Protein AF-A0A1Y1Q2B5-F1 (afdb_monomer_lite)

pLDDT: mean 82.17, std 14.42, range [26.39, 96.06]

Secondary structure (DSSP, 8-state):
-------HHHHHHTTS--SS--PPP--HHHHHHHHHHHHH--HHHHHHHHHHHHHHH-TTHHHHHHHHH---HHHHHHHHHHHHHS------GGGSSPPPHHHH-HHHHHHHHHHHHHTEEE-TTSSS-PEEESS-HHHHHHHHHHHH---GGGSPPHHHHHHHHHHTTEEEPPPP--------TTHHHHHHHHHHHHHHHHH-TT----EEEE---EE-SS---S---SS-----SS---S-EE--EEEEETTTTEEEE-

Radius of gyration: 36.95 Å; chains: 1; bounding box: 61×64×105 Å

Structure (mmCIF, N/CA/C/O backbone):
data_AF-A0A1Y1Q2B5-F1
#
_entry.id   AF-A0A1Y1Q2B5-F1
#
loop_
_atom_site.group_PDB
_atom_site.id
_atom_site.type_symbol
_atom_site.label_atom_id
_atom_site.label_alt_id
_atom_site.label_comp_id
_atom_site.label_asym_id
_atom_site.label_entity_id
_atom_site.label_seq_id
_atom_site.pdbx_PDB_ins_code
_atom_site.Cartn_x
_atom_site.Cartn_y
_atom_site.Cartn_z
_atom_site.occupancy
_atom_site.B_iso_or_equiv
_atom_site.auth_seq_id
_atom_site.auth_comp_id
_atom_site.auth_asym_id
_atom_site.auth_atom_id
_atom_site.pdbx_PDB_model_num
ATOM 1 N N . MET A 1 1 ? -8.053 27.542 -23.979 1.00 34.56 1 MET A N 1
ATOM 2 C CA . MET A 1 1 ? -7.816 27.046 -25.350 1.00 34.56 1 MET A CA 1
ATOM 3 C C . MET A 1 1 ? -6.875 28.035 -26.022 1.00 34.56 1 MET A C 1
ATOM 5 O O . MET A 1 1 ? -7.320 29.081 -26.464 1.00 34.56 1 MET A O 1
ATOM 9 N N . VAL A 1 2 ? -5.568 27.773 -25.964 1.00 26.39 2 VAL A N 1
ATOM 10 C CA . VAL A 1 2 ? -4.528 28.578 -26.624 1.00 26.39 2 VAL A CA 1
ATOM 11 C C . VAL A 1 2 ? -3.718 27.584 -27.443 1.00 26.39 2 VAL A C 1
ATOM 13 O O . VAL A 1 2 ? -3.003 26.756 -26.886 1.00 26.39 2 VAL A O 1
ATOM 16 N N . TYR A 1 3 ? -3.938 27.592 -28.755 1.00 27.50 3 TYR A N 1
ATOM 17 C CA . TYR A 1 3 ? -3.168 26.799 -29.704 1.00 27.50 3 TYR A CA 1
ATOM 18 C C . TYR A 1 3 ? -1.809 27.475 -29.881 1.00 27.50 3 TYR A C 1
ATOM 20 O O . TYR A 1 3 ? -1.720 28.542 -30.481 1.00 27.50 3 TYR A O 1
ATOM 28 N N . ILE A 1 4 ? -0.753 26.868 -29.342 1.00 32.62 4 ILE A N 1
ATOM 29 C CA . ILE A 1 4 ? 0.617 27.218 -29.714 1.00 32.62 4 ILE A CA 1
ATOM 30 C C . ILE A 1 4 ? 0.952 26.347 -30.926 1.00 32.62 4 ILE A C 1
ATOM 32 O O . ILE A 1 4 ? 1.365 25.197 -30.791 1.00 32.62 4 ILE A O 1
ATOM 36 N N . GLU A 1 5 ? 0.708 26.881 -32.123 1.00 36.34 5 GLU A N 1
ATOM 37 C CA . GLU A 1 5 ? 1.241 26.337 -33.373 1.00 36.34 5 GLU A CA 1
ATOM 38 C C . GLU A 1 5 ? 2.768 26.462 -33.351 1.00 36.34 5 GLU A C 1
ATOM 40 O O . GLU A 1 5 ? 3.362 27.448 -33.795 1.00 36.34 5 GLU A O 1
ATOM 45 N N . ILE A 1 6 ? 3.436 25.442 -32.811 1.00 41.25 6 ILE A N 1
ATOM 46 C CA . ILE A 1 6 ? 4.871 25.272 -33.004 1.00 41.25 6 ILE A CA 1
ATOM 47 C C . ILE A 1 6 ? 5.056 24.865 -34.464 1.00 41.25 6 ILE A C 1
ATOM 49 O O . ILE A 1 6 ? 4.799 23.728 -34.864 1.00 41.25 6 ILE A O 1
ATOM 53 N N . ASN A 1 7 ? 5.455 25.858 -35.255 1.00 41.25 7 ASN A N 1
ATOM 54 C CA . ASN A 1 7 ? 5.758 25.828 -36.681 1.00 41.25 7 ASN A CA 1
ATOM 55 C C . ASN A 1 7 ? 6.743 24.693 -37.044 1.00 41.25 7 ASN A C 1
ATOM 57 O O . ASN A 1 7 ? 7.937 24.902 -37.263 1.00 41.25 7 ASN A O 1
ATOM 61 N N . SER A 1 8 ? 6.224 23.470 -37.142 1.00 43.19 8 SER A N 1
ATOM 62 C CA . SER A 1 8 ? 6.979 22.258 -37.487 1.00 43.19 8 SER A CA 1
ATOM 63 C C . SER A 1 8 ? 7.563 22.334 -38.903 1.00 43.19 8 SER A C 1
ATOM 65 O O . SER A 1 8 ? 8.551 21.678 -39.216 1.00 43.19 8 SER A O 1
ATOM 67 N N . VAL A 1 9 ? 7.012 23.206 -39.751 1.00 42.56 9 VAL A N 1
ATOM 68 C CA . VAL A 1 9 ? 7.437 23.385 -41.144 1.00 42.56 9 VAL A CA 1
ATOM 69 C C . VAL A 1 9 ? 8.740 24.191 -41.257 1.00 42.56 9 VAL A C 1
ATOM 71 O O . VAL A 1 9 ? 9.554 23.889 -42.131 1.00 42.56 9 VAL A O 1
ATOM 74 N N . LYS A 1 10 ? 9.012 25.146 -40.350 1.00 40.81 10 LYS A N 1
ATOM 75 C CA . LYS A 1 10 ? 10.245 25.967 -40.385 1.00 40.81 10 LYS A CA 1
ATOM 76 C C . LYS A 1 10 ? 11.499 25.200 -39.955 1.00 40.81 10 LYS A C 1
ATOM 78 O O . LYS A 1 10 ? 12.576 25.470 -40.477 1.00 40.81 10 LYS A O 1
ATOM 83 N N . LEU A 1 11 ? 11.373 24.214 -39.062 1.00 41.62 11 LEU A N 1
ATOM 84 C CA . LEU A 1 11 ? 12.510 23.371 -38.671 1.00 41.62 11 LEU A CA 1
ATOM 85 C C . LEU A 1 11 ? 12.831 22.312 -39.743 1.00 41.62 11 LEU A C 1
ATOM 87 O O . LEU A 1 11 ? 13.991 21.970 -39.945 1.00 41.62 11 LEU A O 1
ATOM 91 N N . ILE A 1 12 ? 11.813 21.821 -40.461 1.00 44.59 12 ILE A N 1
ATOM 92 C CA . ILE A 1 12 ? 11.966 20.796 -41.507 1.00 44.59 12 ILE A CA 1
ATOM 93 C C . ILE A 1 12 ? 12.521 21.394 -42.814 1.00 44.59 12 ILE A C 1
ATOM 95 O O . ILE A 1 12 ? 13.345 20.761 -43.472 1.00 44.59 12 ILE A O 1
ATOM 99 N N . THR A 1 13 ? 12.140 22.623 -43.181 1.00 40.28 13 THR A N 1
ATOM 100 C CA . THR A 1 13 ? 12.641 23.274 -44.413 1.00 40.28 13 THR A CA 1
ATOM 101 C C . THR A 1 13 ? 14.104 23.711 -44.324 1.00 40.28 13 THR A C 1
ATOM 103 O O . THR A 1 13 ? 14.801 23.668 -45.335 1.00 40.28 13 THR A O 1
ATOM 106 N N . LEU A 1 14 ? 14.618 24.025 -43.129 1.00 41.56 14 LEU A N 1
ATOM 107 C CA . LEU A 1 14 ? 16.049 24.299 -42.922 1.00 41.56 14 LEU A CA 1
ATOM 108 C C . LEU A 1 14 ? 16.938 23.041 -42.971 1.00 41.56 14 LEU A C 1
ATOM 110 O O . LEU A 1 14 ? 18.156 23.166 -43.045 1.00 41.56 14 LEU A O 1
ATOM 114 N N . LEU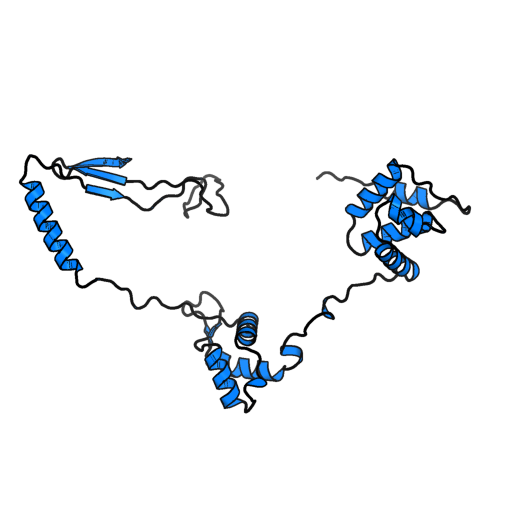 A 1 15 ? 16.356 21.836 -42.953 1.00 46.09 15 LEU A N 1
ATOM 115 C CA . LEU A 1 15 ? 17.095 20.566 -42.928 1.00 46.09 15 LEU A CA 1
ATOM 116 C C . LEU A 1 15 ? 17.185 19.854 -44.290 1.00 46.09 15 LEU A C 1
ATOM 118 O O . LEU A 1 15 ? 17.904 18.862 -44.388 1.00 46.09 15 LEU A O 1
ATOM 122 N N . ASN A 1 16 ? 16.498 20.342 -45.332 1.00 38.75 16 ASN A N 1
ATOM 123 C CA . ASN A 1 16 ? 16.318 19.595 -46.587 1.00 38.75 16 ASN A CA 1
ATOM 124 C C . ASN A 1 16 ? 17.031 20.155 -47.830 1.00 38.75 16 ASN A C 1
ATOM 126 O O . ASN A 1 16 ? 16.883 19.576 -48.899 1.00 38.75 16 ASN A O 1
ATOM 130 N N . ASN A 1 17 ? 17.851 21.203 -47.721 1.00 40.38 17 ASN A N 1
ATOM 131 C CA . ASN A 1 17 ? 18.610 21.726 -48.862 1.00 40.38 17 ASN A CA 1
ATOM 132 C C . ASN A 1 17 ? 20.098 21.874 -48.525 1.00 40.38 17 ASN A C 1
ATOM 134 O O . ASN A 1 17 ? 20.510 22.915 -48.030 1.00 40.38 17 ASN A O 1
ATOM 138 N N . HIS A 1 18 ? 20.895 20.837 -48.807 1.00 41.84 18 HIS A N 1
ATOM 139 C CA . HIS A 1 18 ? 22.177 20.969 -49.515 1.00 41.84 18 HIS A CA 1
ATOM 140 C C . HIS A 1 18 ? 22.886 19.619 -49.695 1.00 41.84 18 HIS A C 1
ATOM 142 O O . HIS A 1 18 ? 23.409 19.010 -48.764 1.00 41.84 18 HIS A O 1
ATOM 148 N N . SER A 1 19 ? 22.990 19.203 -50.957 1.00 40.66 19 SER A N 1
ATOM 149 C CA . SER A 1 19 ? 24.060 18.354 -51.472 1.00 40.66 19 SER A CA 1
ATOM 150 C C . SER A 1 19 ? 25.376 19.142 -51.434 1.00 40.66 19 SER A C 1
ATOM 152 O O . SER A 1 19 ? 25.788 19.761 -52.411 1.00 40.66 19 SER A O 1
ATOM 154 N N . GLY A 1 20 ? 25.995 19.182 -50.260 1.00 40.25 20 GLY A N 1
ATOM 155 C CA . GLY A 1 20 ? 27.248 19.878 -49.992 1.00 40.25 20 GLY A CA 1
ATOM 156 C C . GLY A 1 20 ? 27.489 19.830 -48.492 1.00 40.25 20 GLY A C 1
ATOM 157 O O . GLY A 1 20 ? 26.645 20.265 -47.723 1.00 40.25 20 GLY A O 1
ATOM 158 N N . ARG A 1 21 ? 28.595 19.219 -48.066 1.00 46.00 21 ARG A N 1
ATOM 159 C CA . ARG A 1 21 ? 28.914 18.865 -46.674 1.00 46.00 21 ARG A CA 1
ATOM 160 C C . ARG A 1 21 ? 29.153 20.122 -45.813 1.00 46.00 21 ARG A C 1
ATOM 162 O O . ARG A 1 21 ? 30.288 20.382 -45.425 1.00 46.00 21 ARG A O 1
ATOM 169 N N . SER A 1 22 ? 28.117 20.915 -45.529 1.00 47.84 22 SER A N 1
ATOM 170 C CA . SER A 1 22 ? 28.182 22.015 -44.567 1.00 47.84 22 SER A CA 1
ATOM 171 C C . SER A 1 2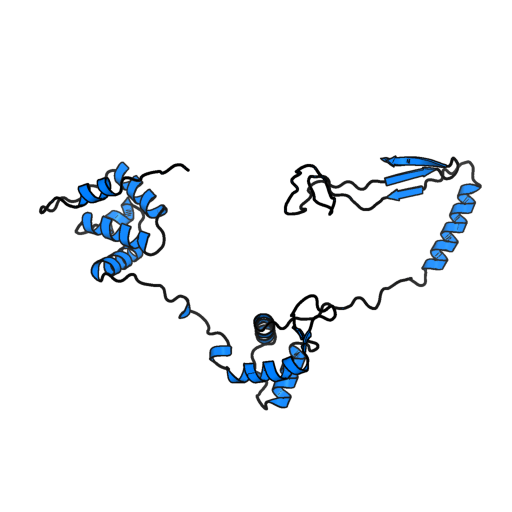2 ? 28.083 21.428 -43.160 1.00 47.84 22 SER A C 1
ATOM 173 O O . SER A 1 22 ? 27.079 20.854 -42.747 1.00 47.84 22 SER A O 1
ATOM 175 N N . LYS A 1 23 ? 29.190 21.488 -42.422 1.00 59.47 23 LYS A N 1
ATOM 176 C CA . LYS A 1 23 ? 29.210 21.083 -41.016 1.00 59.47 23 LYS A CA 1
ATOM 177 C C . LYS A 1 23 ? 28.442 22.141 -40.226 1.00 59.47 23 LYS A C 1
ATOM 179 O O . LYS A 1 23 ? 28.790 23.318 -40.302 1.00 59.47 23 LYS A O 1
ATOM 184 N N . ILE A 1 24 ? 27.406 21.740 -39.489 1.00 69.75 24 ILE A N 1
ATOM 185 C CA . ILE A 1 24 ? 26.729 22.644 -38.552 1.00 69.75 24 ILE A CA 1
ATOM 186 C C . ILE A 1 24 ? 27.761 23.105 -37.516 1.00 69.75 24 ILE A C 1
ATOM 188 O O . ILE A 1 24 ? 28.354 22.282 -36.820 1.00 69.75 24 ILE A O 1
ATOM 192 N N . ASN A 1 25 ? 27.969 24.416 -37.407 1.00 76.44 25 ASN A N 1
ATOM 193 C CA . ASN A 1 25 ? 28.786 24.999 -36.346 1.00 76.44 25 ASN A CA 1
ATOM 194 C C . ASN A 1 25 ? 27.918 25.218 -35.099 1.00 76.44 25 ASN A C 1
ATOM 196 O O . ASN A 1 25 ? 26.865 25.852 -35.169 1.00 76.44 25 ASN A O 1
ATOM 200 N N . LEU A 1 26 ? 28.357 24.693 -33.955 1.00 80.25 26 LEU A N 1
ATOM 201 C CA . LEU A 1 26 ? 27.666 24.823 -32.670 1.00 80.25 26 LEU A CA 1
ATOM 202 C C . LEU A 1 26 ? 27.898 26.222 -32.078 1.00 80.25 26 LEU A C 1
ATOM 204 O O . LEU A 1 26 ? 28.844 26.429 -31.322 1.00 80.25 26 LEU A O 1
ATOM 208 N N . THR A 1 27 ? 27.033 27.179 -32.412 1.00 88.88 27 THR A N 1
ATOM 209 C CA . THR A 1 27 ? 26.941 28.459 -31.689 1.00 88.88 27 THR A CA 1
ATOM 210 C C . THR A 1 27 ? 26.270 28.255 -30.329 1.00 88.88 27 THR A C 1
ATOM 212 O O . THR A 1 27 ? 25.502 27.308 -30.150 1.00 88.88 27 THR A O 1
ATOM 215 N N . ASP A 1 28 ? 26.514 29.139 -29.360 1.00 88.06 28 ASP A N 1
ATOM 216 C CA . ASP A 1 28 ? 25.977 28.960 -28.001 1.00 88.06 28 ASP A CA 1
ATOM 217 C C . ASP A 1 28 ? 24.440 28.969 -27.955 1.00 88.06 28 ASP A C 1
ATOM 219 O O . ASP A 1 28 ? 23.837 28.192 -27.216 1.00 88.06 28 ASP A O 1
ATOM 223 N N . SER A 1 29 ? 23.795 29.749 -28.829 1.00 89.06 29 SER A N 1
ATOM 224 C CA . SER A 1 29 ? 22.335 29.735 -28.997 1.00 89.06 29 SER A CA 1
ATOM 225 C C . SER A 1 29 ? 21.814 28.375 -29.487 1.00 89.06 29 SER A C 1
ATOM 227 O O . SER A 1 29 ? 20.829 27.864 -28.954 1.00 89.06 29 SER A O 1
ATOM 229 N N . LEU A 1 30 ? 22.502 27.737 -30.443 1.00 89.44 30 LEU A N 1
ATOM 230 C CA . LEU A 1 30 ? 22.132 26.403 -30.928 1.00 89.44 30 LEU A CA 1
ATOM 231 C C . LEU A 1 30 ? 22.386 25.320 -29.879 1.00 89.44 30 LEU A C 1
ATOM 233 O O . LEU A 1 30 ? 21.578 24.401 -29.744 1.00 89.44 30 LEU A O 1
ATOM 237 N N . LYS A 1 31 ? 23.477 25.432 -29.109 1.00 90.94 31 LYS A N 1
ATOM 238 C CA . LYS A 1 31 ? 23.751 24.511 -27.998 1.00 90.94 31 LYS A CA 1
ATOM 239 C C . LYS A 1 31 ? 22.620 24.540 -26.978 1.00 90.94 31 LYS A C 1
ATOM 241 O O . LYS A 1 31 ? 22.161 23.478 -26.562 1.00 90.94 31 LYS A O 1
ATOM 246 N N . GLN A 1 32 ? 22.159 25.735 -26.609 1.00 92.44 32 GLN A N 1
ATOM 247 C CA . GLN A 1 32 ? 21.063 25.893 -25.660 1.00 92.44 32 GLN A CA 1
ATOM 248 C C . GLN A 1 32 ? 19.760 25.306 -26.214 1.00 92.44 32 GLN A C 1
ATOM 250 O O . GLN A 1 32 ? 19.172 24.435 -25.579 1.00 92.44 32 GLN A O 1
ATOM 255 N N . LEU A 1 33 ? 19.398 25.651 -27.454 1.00 93.75 33 LEU A N 1
ATOM 256 C CA . LEU A 1 33 ? 18.214 25.106 -28.122 1.00 93.75 33 LEU A CA 1
ATOM 257 C C . LEU A 1 33 ? 18.216 23.569 -28.161 1.00 93.75 33 LEU A C 1
ATOM 259 O O . LEU A 1 33 ? 17.203 22.932 -27.867 1.00 93.75 33 LEU A O 1
ATOM 263 N N . PHE A 1 34 ? 19.348 22.952 -28.515 1.00 93.56 34 PHE A N 1
ATOM 264 C CA . PHE A 1 34 ? 19.458 21.494 -28.566 1.00 93.56 34 PHE A CA 1
ATOM 265 C C . PHE A 1 34 ? 19.343 20.850 -27.185 1.00 93.56 34 PHE A C 1
ATOM 267 O O . PHE A 1 34 ? 18.724 19.791 -27.072 1.00 93.56 34 PHE A O 1
ATOM 274 N N . ARG A 1 35 ? 19.909 21.466 -26.141 1.00 93.19 35 ARG A N 1
ATOM 275 C CA . ARG A 1 35 ? 19.774 20.978 -24.761 1.00 93.19 35 ARG A CA 1
ATOM 276 C C . ARG A 1 35 ? 18.324 21.045 -24.291 1.00 93.19 35 ARG A C 1
ATOM 278 O O . ARG A 1 35 ? 17.829 20.038 -23.790 1.00 93.19 35 ARG A O 1
ATOM 285 N N . ASP A 1 36 ? 17.647 22.164 -24.524 1.00 94.31 36 ASP A N 1
ATOM 286 C CA . ASP A 1 36 ? 16.258 22.375 -24.102 1.00 94.31 36 ASP A CA 1
ATOM 287 C C . ASP A 1 36 ? 15.317 21.406 -24.831 1.00 94.31 36 ASP A C 1
ATOM 289 O O . ASP A 1 36 ? 14.571 20.656 -24.201 1.00 94.31 36 ASP A O 1
ATOM 293 N N . THR A 1 37 ? 15.469 21.288 -26.154 1.00 94.25 37 THR A N 1
ATOM 294 C CA . THR A 1 37 ? 14.697 20.329 -26.963 1.00 94.25 37 THR A CA 1
ATOM 295 C C . THR A 1 37 ? 14.935 18.887 -26.501 1.00 94.25 37 THR A C 1
ATOM 297 O O . THR A 1 37 ? 14.009 18.085 -26.393 1.00 94.25 37 THR A O 1
ATOM 300 N N . ALA A 1 38 ? 16.187 18.520 -26.204 1.00 92.94 38 ALA A N 1
ATOM 301 C CA . ALA A 1 38 ? 16.496 17.188 -25.697 1.00 92.94 38 ALA A CA 1
ATOM 302 C C . ALA A 1 38 ? 15.889 16.935 -24.308 1.00 92.94 38 ALA A C 1
ATOM 304 O O . ALA A 1 38 ? 15.509 15.798 -24.024 1.00 92.94 38 ALA A O 1
ATOM 305 N N . ALA A 1 39 ? 15.801 17.956 -23.452 1.00 93.25 39 ALA A N 1
ATOM 306 C CA . ALA A 1 39 ? 15.208 17.852 -22.125 1.00 93.25 39 ALA A CA 1
ATOM 307 C C . ALA A 1 39 ? 13.687 17.631 -22.186 1.00 93.25 39 ALA A C 1
ATOM 309 O O . ALA A 1 39 ? 13.178 16.796 -21.437 1.00 93.25 39 ALA A O 1
ATOM 310 N N . GLU A 1 40 ? 12.990 18.289 -23.116 1.00 96.06 40 GLU A N 1
ATOM 311 C CA . GLU A 1 40 ? 11.540 18.142 -23.323 1.00 96.06 40 GLU A CA 1
ATOM 312 C C . GLU A 1 40 ? 11.142 16.770 -23.889 1.00 96.06 40 GLU A C 1
ATOM 314 O O . GLU A 1 40 ? 10.105 16.206 -23.534 1.00 96.06 40 GLU A O 1
ATOM 319 N N . LEU A 1 41 ? 11.976 16.184 -24.751 1.00 94.19 41 LEU A N 1
ATOM 320 C CA . LEU A 1 41 ? 11.725 14.858 -25.319 1.00 94.19 41 LEU A CA 1
ATOM 321 C C . LEU A 1 41 ? 12.009 13.752 -24.297 1.00 94.19 41 LEU A C 1
ATOM 323 O O . LEU A 1 41 ? 12.903 13.891 -23.472 1.00 94.19 41 LEU A O 1
ATOM 327 N N . THR A 1 42 ? 11.343 12.597 -24.385 1.00 91.44 42 THR A N 1
ATOM 328 C CA . THR A 1 42 ? 11.606 11.434 -23.510 1.00 91.44 42 THR A CA 1
ATOM 329 C C . THR A 1 42 ? 11.853 10.149 -24.306 1.00 91.44 42 THR A C 1
ATOM 331 O O . THR A 1 42 ? 11.539 10.048 -25.495 1.00 91.44 42 THR A O 1
ATOM 334 N N . GLY A 1 43 ? 12.484 9.160 -23.661 1.00 88.88 43 GLY A N 1
ATOM 335 C CA . GLY A 1 43 ? 12.648 7.811 -24.208 1.00 88.88 43 GLY A CA 1
ATOM 336 C C . GLY A 1 43 ? 13.307 7.768 -25.593 1.00 88.88 43 GLY A C 1
ATOM 337 O O . GLY A 1 43 ? 14.394 8.308 -25.796 1.00 88.88 43 GLY A O 1
ATOM 338 N N . ALA A 1 44 ? 12.655 7.087 -26.538 1.00 89.75 44 ALA A N 1
ATOM 339 C CA . ALA A 1 44 ? 13.144 6.911 -27.906 1.00 89.75 44 ALA A CA 1
ATOM 340 C C . ALA A 1 44 ? 13.167 8.214 -28.719 1.00 89.75 44 ALA A C 1
ATOM 342 O O . ALA A 1 44 ? 14.115 8.446 -29.467 1.00 89.75 44 ALA A O 1
ATOM 343 N N . ALA A 1 45 ? 12.183 9.101 -28.533 1.00 90.56 45 ALA A N 1
ATOM 344 C CA . ALA A 1 45 ? 12.115 10.371 -29.257 1.00 90.56 45 ALA A CA 1
ATOM 345 C C . ALA A 1 45 ? 13.339 11.253 -28.959 1.00 90.56 45 ALA A C 1
ATOM 347 O O . ALA A 1 45 ? 13.953 11.797 -29.879 1.00 90.56 45 ALA A O 1
ATOM 348 N N . ARG A 1 46 ? 13.764 11.300 -27.686 1.00 94.12 46 ARG A N 1
ATOM 349 C CA . ARG A 1 46 ? 14.999 11.980 -27.263 1.00 94.12 46 ARG A CA 1
ATOM 350 C C . ARG A 1 46 ? 16.230 11.400 -27.968 1.00 94.12 46 ARG A C 1
ATOM 352 O O . ARG A 1 46 ? 17.050 12.153 -28.487 1.00 94.12 46 ARG A O 1
ATOM 359 N N . ARG A 1 47 ? 16.356 10.068 -28.024 1.00 93.38 47 ARG A N 1
ATOM 360 C CA . ARG A 1 47 ? 17.497 9.391 -28.671 1.00 93.38 47 ARG A CA 1
ATOM 361 C C . ARG A 1 47 ? 17.554 9.645 -30.173 1.00 93.38 47 ARG A C 1
ATOM 363 O O . ARG A 1 47 ? 18.627 9.946 -30.691 1.00 93.38 47 ARG A O 1
ATOM 370 N N . LEU A 1 48 ? 16.414 9.563 -30.856 1.00 92.94 48 LEU A N 1
ATOM 371 C CA . LEU A 1 48 ? 16.314 9.820 -32.293 1.00 92.94 48 LEU A CA 1
ATOM 372 C C . LEU A 1 48 ? 16.641 11.275 -32.631 1.00 92.94 48 LEU A C 1
ATOM 374 O O . LEU A 1 48 ? 17.344 11.530 -33.607 1.00 92.94 48 LEU A O 1
ATOM 378 N N . PHE A 1 49 ? 16.180 12.226 -31.818 1.00 94.31 49 PHE A N 1
ATOM 379 C CA . PHE A 1 49 ? 16.545 13.633 -31.967 1.00 94.31 49 PHE A CA 1
ATOM 380 C C . PHE A 1 49 ? 18.061 13.833 -31.849 1.00 94.31 49 PHE A C 1
ATOM 382 O O . PHE A 1 49 ? 18.682 14.364 -32.771 1.00 94.31 49 PHE A O 1
ATOM 389 N N . MET A 1 50 ? 18.673 13.324 -30.774 1.00 94.06 50 MET A N 1
ATOM 390 C CA . MET A 1 50 ? 20.125 13.407 -30.572 1.00 94.06 50 MET A CA 1
ATOM 391 C C . MET A 1 50 ? 20.902 12.780 -31.737 1.00 94.06 50 MET A C 1
ATOM 393 O O . MET A 1 50 ? 21.885 13.349 -32.209 1.00 94.06 50 MET A O 1
ATOM 397 N N . ALA A 1 51 ? 20.448 11.629 -32.237 1.00 93.38 51 ALA A N 1
ATOM 398 C CA . ALA A 1 51 ? 21.063 10.942 -33.367 1.00 93.38 51 ALA A CA 1
ATOM 399 C C . ALA A 1 51 ? 20.978 11.749 -34.670 1.00 93.38 51 ALA A C 1
ATOM 401 O O . ALA A 1 51 ? 21.974 11.851 -35.386 1.00 93.38 51 ALA A O 1
ATOM 402 N N . LYS A 1 52 ? 19.825 12.366 -34.962 1.00 92.94 52 LYS A N 1
ATOM 403 C CA . LYS A 1 52 ? 19.652 13.246 -36.129 1.00 92.94 52 LYS A CA 1
ATOM 404 C C . LYS A 1 52 ? 20.592 14.447 -36.062 1.00 92.94 52 LYS A C 1
ATOM 406 O O . LYS A 1 52 ? 21.290 14.710 -37.036 1.00 92.94 52 LYS A O 1
ATOM 411 N N . VAL A 1 53 ? 20.661 15.124 -34.914 1.00 92.12 53 VAL A N 1
ATOM 412 C CA . VAL A 1 53 ? 21.568 16.267 -34.706 1.00 92.12 53 VAL A CA 1
ATOM 413 C C . VAL A 1 53 ? 23.024 15.845 -34.912 1.00 92.12 53 VAL A C 1
ATOM 415 O O . VAL A 1 53 ? 23.759 16.477 -35.666 1.00 92.12 53 VAL A O 1
ATOM 418 N N . VAL A 1 54 ? 23.438 14.723 -34.320 1.00 92.00 54 VAL A N 1
ATOM 419 C CA . VAL A 1 54 ? 24.810 14.210 -34.451 1.00 92.00 54 VAL A CA 1
ATOM 420 C C . VAL A 1 54 ? 25.144 13.782 -35.882 1.00 92.00 54 VAL A C 1
ATOM 422 O O . VAL A 1 54 ? 26.267 14.009 -36.330 1.00 92.00 54 VAL A O 1
ATOM 425 N N . LYS A 1 55 ? 24.188 13.214 -36.627 1.00 90.75 55 LYS A N 1
ATOM 426 C CA . LYS A 1 55 ? 24.368 12.869 -38.045 1.00 90.75 55 LYS A CA 1
ATOM 427 C C . LYS A 1 55 ? 24.626 14.115 -38.898 1.00 90.75 55 LYS A C 1
ATOM 429 O O . LYS A 1 55 ? 25.474 14.066 -39.784 1.00 90.75 55 LYS A O 1
ATOM 434 N N . GLN A 1 56 ? 23.959 15.227 -38.584 1.00 88.44 56 GLN A N 1
ATOM 435 C CA . GLN A 1 56 ? 24.160 16.513 -39.263 1.00 88.44 56 GLN A CA 1
ATOM 436 C C . GLN A 1 56 ? 25.488 17.201 -38.888 1.00 88.44 56 GLN A C 1
ATOM 438 O O . GLN A 1 56 ? 26.088 17.873 -39.722 1.00 88.44 56 GLN A O 1
ATOM 443 N N . LEU A 1 57 ? 26.008 16.989 -37.672 1.00 86.50 57 LEU A N 1
ATOM 444 C CA . LEU A 1 57 ? 27.361 17.439 -37.288 1.00 86.50 57 LEU A CA 1
ATOM 445 C C . LEU A 1 57 ? 28.475 16.699 -38.060 1.00 86.50 57 LEU A C 1
ATOM 447 O O . LEU A 1 57 ? 29.598 17.189 -38.181 1.00 86.50 57 LEU A O 1
ATOM 451 N N . GLY A 1 58 ? 28.166 15.529 -38.625 1.00 84.44 58 GLY A N 1
ATOM 452 C CA . GLY A 1 58 ? 29.070 14.764 -39.477 1.00 84.44 58 GLY A CA 1
ATOM 453 C C . GLY A 1 58 ? 30.118 13.953 -38.705 1.00 84.44 58 GLY A C 1
ATOM 454 O O . GLY A 1 58 ? 29.906 13.506 -37.576 1.00 84.44 58 GLY A O 1
ATOM 455 N N . SER A 1 59 ? 31.265 13.700 -39.344 1.00 83.88 59 SER A N 1
ATOM 456 C CA . SER A 1 59 ? 32.342 12.873 -38.780 1.00 83.88 59 SER A CA 1
ATOM 457 C C . SER A 1 59 ? 32.865 13.469 -37.471 1.00 83.88 59 SER A C 1
ATOM 459 O O . SER A 1 59 ? 33.325 14.609 -37.458 1.00 83.88 59 SER A O 1
ATOM 461 N N . GLY A 1 60 ? 32.831 12.694 -36.386 1.00 83.94 60 GLY A N 1
ATOM 462 C CA . GLY A 1 60 ? 33.227 13.172 -35.058 1.00 83.94 60 GLY A CA 1
ATOM 463 C C . GLY A 1 60 ? 32.121 13.905 -34.291 1.00 83.94 60 GLY A C 1
ATOM 464 O O . GLY A 1 60 ? 32.370 14.339 -33.168 1.00 83.94 60 GLY A O 1
ATOM 465 N N . GLY A 1 61 ? 30.893 13.978 -34.819 1.00 87.00 61 GLY A N 1
ATOM 466 C CA . GLY A 1 61 ? 29.762 14.631 -34.150 1.00 87.00 61 GLY A CA 1
ATOM 467 C C . GLY A 1 61 ? 29.473 14.084 -32.746 1.00 87.00 61 GLY A C 1
ATOM 468 O O . GLY A 1 61 ? 29.141 14.848 -31.850 1.00 87.00 61 GLY A O 1
ATOM 469 N N . GLN A 1 62 ? 29.687 12.783 -32.497 1.00 89.44 62 GLN A N 1
ATOM 470 C CA . GLN A 1 62 ? 29.582 12.198 -31.146 1.00 89.44 62 GLN A CA 1
ATOM 471 C C . GLN A 1 62 ? 30.651 12.739 -30.182 1.00 89.44 62 GLN A C 1
ATOM 473 O O . GLN A 1 62 ? 30.383 12.948 -28.997 1.00 89.44 62 GLN A O 1
ATOM 478 N N . SER A 1 63 ? 31.872 12.939 -30.682 1.00 88.81 63 SER A N 1
ATOM 479 C CA . SER A 1 63 ? 32.994 13.463 -29.902 1.00 88.81 63 SER A CA 1
ATOM 480 C C . SER A 1 63 ? 32.816 14.943 -29.582 1.00 88.81 63 SER A C 1
ATOM 482 O O . SER A 1 63 ? 33.251 15.355 -28.515 1.00 88.81 63 SER A O 1
ATOM 484 N N . GLN A 1 64 ? 32.144 15.696 -30.460 1.00 88.50 64 GLN A N 1
ATOM 485 C CA . GLN A 1 64 ? 31.789 17.105 -30.257 1.00 88.50 64 GLN A CA 1
ATOM 486 C C . GLN A 1 64 ? 30.553 17.279 -29.359 1.00 88.50 64 GLN A C 1
ATOM 488 O O . GLN A 1 64 ? 30.577 18.075 -28.429 1.00 88.50 64 GLN A O 1
ATOM 493 N N . ALA A 1 65 ? 29.488 16.498 -29.568 1.00 89.88 65 ALA A N 1
ATOM 494 C CA . ALA A 1 65 ? 28.238 16.625 -28.813 1.00 89.88 65 ALA A CA 1
ATOM 495 C C . ALA A 1 65 ? 28.377 16.260 -27.323 1.00 89.88 65 ALA A C 1
ATOM 497 O O . ALA A 1 65 ? 27.657 16.800 -26.488 1.00 89.88 65 ALA A O 1
ATOM 498 N N . ALA A 1 66 ? 29.294 15.356 -26.968 1.00 92.19 66 ALA A N 1
ATOM 499 C CA . ALA A 1 66 ? 29.505 14.963 -25.576 1.00 92.19 66 ALA A CA 1
ATOM 500 C C . ALA A 1 66 ? 29.985 16.127 -24.673 1.00 92.19 66 ALA A C 1
ATOM 502 O O . ALA A 1 66 ? 29.298 16.403 -23.692 1.00 92.19 66 ALA A O 1
ATOM 503 N N . PRO A 1 67 ? 31.095 16.833 -24.977 1.00 91.50 67 PRO A N 1
ATOM 504 C CA . PRO A 1 67 ? 31.520 17.998 -24.201 1.00 91.50 67 PRO A CA 1
ATOM 505 C C . PRO A 1 67 ? 30.616 19.221 -24.414 1.00 91.50 67 PRO A C 1
ATOM 507 O O . PRO A 1 67 ? 30.299 19.908 -23.451 1.00 91.50 67 PRO A O 1
ATOM 510 N N . GLU A 1 68 ? 30.157 19.483 -25.644 1.00 90.50 68 GLU A N 1
ATOM 511 C CA . GLU A 1 68 ? 29.429 20.724 -25.957 1.00 90.50 68 GLU A CA 1
ATOM 512 C C . GLU A 1 68 ? 27.955 20.694 -25.543 1.00 90.50 68 GLU A C 1
ATOM 514 O O . GLU A 1 68 ? 27.390 21.728 -25.203 1.00 90.50 68 GLU A O 1
ATOM 519 N N . LEU A 1 69 ? 27.296 19.532 -25.568 1.00 91.12 69 LEU A N 1
ATOM 520 C CA . LEU A 1 69 ? 25.865 19.393 -25.255 1.00 91.12 69 LEU A CA 1
ATOM 521 C C . LEU A 1 69 ? 25.611 18.570 -23.984 1.00 91.12 69 LEU A C 1
ATOM 523 O O . LEU A 1 69 ? 24.470 18.490 -23.538 1.00 91.12 69 LEU A O 1
ATOM 527 N N . GLY A 1 70 ? 26.649 17.965 -23.395 1.00 92.62 70 GLY A N 1
ATOM 528 C CA . GLY A 1 70 ? 26.523 17.100 -22.217 1.00 92.62 70 GLY A CA 1
ATOM 529 C C . GLY A 1 70 ? 25.845 15.758 -22.509 1.00 92.62 70 GLY A C 1
ATOM 530 O O . GLY A 1 70 ? 25.365 15.085 -21.598 1.00 92.62 70 GLY A O 1
ATOM 531 N N . TRP A 1 71 ? 25.746 15.357 -23.779 1.00 94.88 71 TRP A N 1
ATOM 532 C CA . TRP A 1 71 ? 25.019 14.150 -24.167 1.00 94.88 71 TRP A CA 1
ATOM 533 C C . TRP A 1 71 ? 25.863 12.882 -24.012 1.00 94.88 71 TRP A C 1
ATOM 535 O O . TRP A 1 71 ? 27.019 12.804 -24.432 1.00 94.88 71 TRP A O 1
ATOM 545 N N . ASN A 1 72 ? 25.256 11.829 -23.460 1.00 94.06 72 ASN A N 1
ATOM 546 C CA . ASN A 1 72 ? 25.924 10.546 -23.275 1.00 94.06 72 ASN A CA 1
ATOM 547 C C . ASN A 1 72 ? 26.136 9.822 -24.622 1.00 94.06 72 ASN A C 1
ATOM 549 O O . ASN A 1 72 ? 25.180 9.498 -25.332 1.00 94.06 72 ASN A O 1
ATOM 553 N N . ARG A 1 73 ? 27.393 9.480 -24.939 1.00 92.31 73 ARG A N 1
ATOM 554 C CA . ARG A 1 73 ? 27.774 8.797 -26.193 1.00 92.31 73 ARG A CA 1
ATOM 555 C C . ARG A 1 73 ? 27.066 7.451 -26.406 1.00 92.31 73 ARG A C 1
ATOM 557 O O . ARG A 1 73 ? 26.774 7.094 -27.542 1.00 92.31 73 ARG A O 1
ATOM 564 N N . GLY A 1 74 ? 26.760 6.707 -25.342 1.00 93.50 74 GLY A N 1
ATOM 565 C CA . GLY A 1 74 ? 25.992 5.458 -25.417 1.00 93.50 74 GLY A CA 1
ATOM 566 C C . GLY A 1 74 ? 24.542 5.674 -25.849 1.00 93.50 74 GLY A C 1
ATOM 567 O O . GLY A 1 74 ? 24.026 4.924 -26.675 1.00 93.50 74 GLY A O 1
ATOM 568 N N . THR A 1 75 ? 23.917 6.748 -25.360 1.00 91.88 75 THR A N 1
ATOM 569 C CA . THR A 1 75 ? 22.551 7.139 -25.746 1.00 91.88 75 THR A CA 1
ATOM 570 C C . THR A 1 75 ? 22.494 7.554 -27.216 1.00 91.88 75 THR A C 1
ATOM 572 O O . THR A 1 75 ? 21.605 7.114 -27.943 1.00 91.88 75 THR A O 1
ATOM 575 N N . ILE A 1 76 ? 23.488 8.325 -27.671 1.00 92.81 76 ILE A N 1
ATOM 576 C CA . ILE A 1 76 ? 23.626 8.726 -29.077 1.00 92.81 76 ILE A CA 1
ATOM 577 C C . ILE A 1 76 ? 23.840 7.503 -29.975 1.00 92.81 76 ILE A C 1
ATOM 579 O O . ILE A 1 76 ? 23.187 7.387 -31.006 1.00 92.81 76 ILE A O 1
ATOM 583 N N . ARG A 1 77 ? 24.717 6.567 -29.586 1.00 92.56 77 ARG A N 1
ATOM 584 C CA . ARG A 1 77 ? 24.973 5.341 -30.358 1.00 92.56 77 ARG A CA 1
ATOM 585 C C . ARG A 1 77 ? 23.719 4.481 -30.505 1.00 92.56 77 ARG A C 1
ATOM 587 O O . ARG A 1 77 ? 23.446 4.014 -31.605 1.00 92.56 77 ARG A O 1
ATOM 594 N N . LYS A 1 78 ? 22.944 4.312 -29.425 1.00 92.38 78 LYS A N 1
ATOM 595 C CA . LYS A 1 78 ? 21.649 3.612 -29.473 1.00 92.38 78 LYS A CA 1
ATOM 596 C C . LYS A 1 78 ? 20.691 4.320 -30.435 1.00 92.38 78 LYS A C 1
ATOM 598 O O . LYS A 1 78 ? 20.132 3.667 -31.304 1.00 92.38 78 LYS A O 1
ATOM 603 N N . GLY A 1 79 ? 20.576 5.646 -30.340 1.00 93.12 79 GLY A N 1
ATOM 604 C CA . GLY A 1 79 ? 19.740 6.436 -31.247 1.00 93.12 79 GLY A CA 1
ATOM 605 C C . GLY A 1 79 ? 20.177 6.371 -32.715 1.00 93.12 79 GLY A C 1
ATOM 606 O O . GLY A 1 79 ? 19.325 6.320 -33.591 1.00 93.12 79 GLY A O 1
ATOM 607 N N . LEU A 1 80 ? 21.484 6.349 -33.001 1.00 92.12 80 LEU A N 1
ATOM 608 C CA . LEU A 1 80 ? 22.012 6.199 -34.364 1.00 92.12 80 LEU A CA 1
ATOM 609 C C . LEU A 1 80 ? 21.673 4.829 -34.947 1.00 92.12 80 LEU A C 1
ATOM 611 O O . LEU A 1 80 ? 21.205 4.760 -36.074 1.00 92.12 80 LEU A O 1
ATOM 615 N N . HIS A 1 81 ? 21.827 3.766 -34.160 1.00 90.75 81 HIS A N 1
ATOM 616 C CA . HIS A 1 81 ? 21.446 2.420 -34.579 1.00 90.75 81 HIS A CA 1
ATOM 617 C C . HIS A 1 81 ? 19.932 2.302 -34.836 1.00 90.75 81 HIS A C 1
ATOM 619 O O . HIS A 1 81 ? 19.514 1.716 -35.830 1.00 90.75 81 HIS A O 1
ATOM 625 N N . GLU A 1 82 ? 19.106 2.909 -33.974 1.00 92.19 82 GLU A N 1
ATOM 626 C CA . GLU A 1 82 ? 17.647 2.998 -34.159 1.00 92.19 82 GLU A CA 1
ATOM 627 C C . GLU A 1 82 ? 17.281 3.799 -35.427 1.00 92.19 82 GLU A C 1
ATOM 629 O O . GLU A 1 82 ? 16.371 3.419 -36.162 1.00 92.19 82 GLU A O 1
ATOM 634 N N . LEU A 1 83 ? 18.013 4.885 -35.713 1.00 90.50 83 LEU A N 1
ATOM 635 C CA . LEU A 1 83 ? 17.833 5.730 -36.899 1.00 90.50 83 LEU A CA 1
ATOM 636 C C . LEU A 1 83 ? 18.242 5.017 -38.199 1.00 90.50 83 LEU A C 1
ATOM 638 O O . LEU A 1 83 ? 17.581 5.195 -39.217 1.00 90.50 83 LEU A O 1
ATOM 642 N N . GLU A 1 84 ? 19.339 4.259 -38.182 1.00 89.81 84 GLU A N 1
ATOM 643 C CA . GLU A 1 84 ? 19.876 3.539 -39.347 1.00 89.81 84 GLU A CA 1
ATOM 644 C C . GLU A 1 84 ? 19.014 2.337 -39.728 1.00 89.81 84 GLU A C 1
ATOM 646 O O . GLU A 1 84 ? 18.758 2.121 -40.909 1.00 89.81 84 GLU A O 1
ATOM 651 N N . ASN A 1 85 ? 18.520 1.595 -38.736 1.00 85.81 85 ASN A N 1
ATOM 652 C CA . ASN A 1 85 ? 17.713 0.398 -38.969 1.00 85.81 85 ASN A CA 1
ATOM 653 C C . ASN A 1 85 ? 16.208 0.682 -39.067 1.00 85.81 85 ASN A C 1
ATOM 655 O O . ASN A 1 85 ? 15.441 -0.219 -39.390 1.00 85.81 85 ASN A O 1
ATOM 659 N N . GLY A 1 86 ? 15.763 1.903 -38.749 1.00 83.19 86 GLY A N 1
ATOM 660 C CA . GLY A 1 86 ? 14.347 2.287 -38.770 1.00 83.19 86 GLY A CA 1
ATOM 661 C C . GLY A 1 86 ? 13.487 1.621 -37.687 1.00 83.19 86 GLY A C 1
ATOM 662 O O . GLY A 1 86 ? 12.265 1.752 -37.709 1.00 83.19 86 GLY A O 1
ATOM 663 N N . ILE A 1 87 ? 14.103 0.922 -36.728 1.00 84.12 87 ILE A N 1
ATOM 664 C CA . ILE A 1 87 ? 13.424 0.186 -35.657 1.00 84.12 87 ILE A CA 1
ATOM 665 C C . ILE A 1 87 ? 13.768 0.841 -34.322 1.00 84.12 87 ILE A C 1
ATOM 667 O O . ILE A 1 87 ? 14.934 0.961 -33.947 1.00 84.12 87 ILE A O 1
ATOM 671 N N . THR A 1 88 ? 12.740 1.238 -33.572 1.00 84.56 88 THR A N 1
ATOM 672 C CA . THR A 1 88 ? 12.923 1.754 -32.212 1.00 84.56 88 THR A CA 1
ATOM 673 C C . THR A 1 88 ? 13.187 0.597 -31.250 1.00 84.56 88 THR A C 1
ATOM 675 O O . THR A 1 88 ? 12.370 -0.315 -31.138 1.00 84.56 88 THR A O 1
ATOM 678 N N . GLY A 1 89 ? 14.302 0.645 -30.518 1.00 75.62 89 GLY A N 1
ATOM 679 C CA . GLY A 1 89 ? 14.621 -0.339 -29.491 1.00 75.62 89 GLY A CA 1
ATOM 680 C C . GLY A 1 89 ? 13.673 -0.206 -28.301 1.00 75.62 89 GLY A C 1
ATOM 681 O O . GLY A 1 89 ? 13.792 0.733 -27.507 1.00 75.62 89 GLY A O 1
ATOM 682 N N . ILE A 1 90 ? 12.741 -1.151 -28.176 1.00 78.19 90 ILE A N 1
ATOM 683 C CA . ILE A 1 90 ? 11.864 -1.283 -27.011 1.00 78.19 90 ILE A CA 1
ATOM 684 C C . ILE A 1 90 ? 12.650 -2.003 -25.915 1.00 78.19 90 ILE A C 1
ATOM 686 O O . ILE A 1 90 ? 13.187 -3.091 -26.124 1.00 78.19 90 ILE A O 1
ATOM 690 N N . ASP A 1 91 ? 12.745 -1.389 -24.740 1.00 76.19 91 ASP A N 1
ATOM 691 C CA . ASP A 1 91 ? 13.417 -2.010 -23.605 1.00 76.19 91 ASP A CA 1
ATOM 692 C C . ASP A 1 91 ? 12.537 -3.142 -23.040 1.00 76.19 91 ASP A C 1
ATOM 694 O O . ASP A 1 91 ? 11.410 -2.917 -22.603 1.00 76.19 91 ASP A O 1
ATOM 698 N N . ASN A 1 92 ? 13.053 -4.378 -23.033 1.00 80.81 92 ASN A N 1
ATOM 699 C CA . ASN A 1 92 ? 12.356 -5.542 -22.473 1.00 80.81 92 ASN A CA 1
ATOM 700 C C . ASN A 1 92 ? 12.498 -5.581 -20.942 1.00 80.81 92 ASN A C 1
ATOM 702 O O . ASN A 1 92 ? 13.216 -6.418 -20.390 1.00 80.81 92 ASN A O 1
ATOM 706 N N . TYR A 1 93 ? 11.848 -4.646 -20.247 1.00 75.38 93 TYR A N 1
ATOM 707 C CA . TYR A 1 93 ? 11.843 -4.617 -18.781 1.00 75.38 93 TYR A CA 1
ATOM 708 C C . TYR A 1 93 ? 11.240 -5.894 -18.184 1.00 75.38 93 TYR A C 1
ATOM 710 O O . TYR A 1 93 ? 11.739 -6.387 -17.179 1.00 75.38 93 TYR A O 1
ATOM 718 N N . THR A 1 94 ? 10.227 -6.464 -18.841 1.00 72.88 94 THR A N 1
ATOM 719 C CA . THR A 1 94 ? 9.534 -7.697 -18.434 1.00 72.88 94 THR A CA 1
ATOM 720 C C . THR A 1 94 ? 10.415 -8.944 -18.479 1.00 72.88 94 THR A C 1
ATOM 722 O O . THR A 1 94 ? 10.194 -9.879 -17.720 1.00 72.88 94 THR A O 1
ATOM 725 N N . GLY A 1 95 ? 11.433 -8.964 -19.341 1.00 75.81 95 GLY A N 1
ATOM 726 C CA . GLY A 1 95 ? 12.400 -10.059 -19.429 1.00 75.81 95 GLY A CA 1
ATOM 727 C C . GLY A 1 95 ? 13.539 -9.968 -18.414 1.00 75.81 95 GLY A C 1
ATOM 728 O O . GLY A 1 95 ? 14.398 -10.846 -18.385 1.00 75.81 95 GLY A O 1
ATOM 729 N N . ARG A 1 96 ? 13.592 -8.902 -17.605 1.00 80.19 96 ARG A N 1
ATOM 730 C CA . ARG A 1 96 ? 14.624 -8.699 -16.582 1.00 80.19 96 ARG A CA 1
ATOM 731 C C . ARG A 1 96 ? 14.083 -9.057 -15.201 1.00 80.19 96 ARG A C 1
ATOM 733 O O . ARG A 1 96 ? 12.920 -8.823 -14.895 1.00 80.19 96 ARG A O 1
ATOM 740 N N . GLY A 1 97 ? 14.971 -9.533 -14.332 1.00 82.44 97 GLY A N 1
ATOM 741 C CA . GLY A 1 97 ? 14.671 -9.773 -12.921 1.00 82.44 97 GLY A CA 1
ATOM 742 C C . GLY A 1 97 ? 14.194 -11.191 -12.608 1.00 82.44 97 GLY A C 1
ATOM 743 O O . GLY A 1 97 ? 14.170 -12.080 -13.459 1.00 82.44 97 GLY A O 1
ATOM 744 N N . ARG A 1 98 ? 13.873 -11.408 -11.329 1.00 81.75 98 ARG A N 1
ATOM 745 C CA . ARG A 1 98 ? 13.426 -12.702 -10.807 1.00 81.75 98 ARG A CA 1
ATOM 746 C C . ARG A 1 98 ? 11.998 -12.978 -11.270 1.00 81.75 98 ARG A C 1
ATOM 748 O O . ARG A 1 98 ? 11.106 -12.176 -11.002 1.00 81.75 98 ARG A O 1
ATOM 755 N N . GLN A 1 99 ? 11.794 -14.126 -11.909 1.00 80.12 99 GLN A N 1
ATOM 756 C CA . GLN A 1 99 ? 10.467 -14.559 -12.329 1.00 80.12 99 GLN A CA 1
ATOM 757 C C . GLN A 1 99 ? 9.551 -14.786 -11.114 1.00 80.12 99 GLN A C 1
ATOM 759 O O . GLN A 1 99 ? 10.020 -15.209 -10.048 1.00 80.12 99 GLN A O 1
ATOM 764 N N . PRO A 1 100 ? 8.248 -14.493 -11.248 1.00 77.94 100 PRO A N 1
ATOM 765 C CA . PRO A 1 100 ? 7.282 -14.720 -10.186 1.00 77.94 100 PRO A CA 1
ATOM 766 C C . PRO A 1 100 ? 7.113 -16.232 -9.955 1.00 77.94 100 PRO A C 1
ATOM 768 O O . PRO A 1 100 ? 7.347 -17.035 -10.864 1.00 77.94 100 PRO A O 1
ATOM 771 N N . CYS A 1 101 ? 6.754 -16.641 -8.732 1.00 78.88 101 CYS A N 1
ATOM 772 C CA . CYS A 1 101 ? 6.742 -18.059 -8.351 1.00 78.88 101 CYS A CA 1
ATOM 773 C C . CYS A 1 101 ? 5.783 -18.901 -9.206 1.00 78.88 101 CYS A C 1
ATOM 775 O O . CYS A 1 101 ? 6.043 -20.080 -9.420 1.00 78.88 101 CYS A O 1
ATOM 777 N N . GLU A 1 102 ? 4.734 -18.281 -9.744 1.00 80.50 102 GLU A N 1
ATOM 778 C CA . GLU A 1 102 ? 3.770 -18.870 -10.678 1.00 80.50 102 GLU A CA 1
ATOM 779 C C . GLU A 1 102 ? 4.425 -19.434 -11.936 1.00 80.50 102 GLU A C 1
ATOM 781 O O . GLU A 1 102 ? 3.974 -20.447 -12.457 1.00 80.50 102 GLU A O 1
ATOM 786 N N . THR A 1 103 ? 5.506 -18.804 -12.401 1.00 83.38 103 THR A N 1
ATOM 787 C CA . THR A 1 103 ? 6.237 -19.232 -13.605 1.00 83.38 103 THR A CA 1
ATOM 788 C C . THR A 1 103 ? 6.874 -20.597 -13.403 1.00 83.38 103 THR A C 1
ATOM 790 O O . THR A 1 103 ? 6.960 -21.396 -14.326 1.00 83.38 103 THR A O 1
ATOM 793 N N . HIS A 1 104 ? 7.344 -20.855 -12.185 1.00 79.56 104 HIS A N 1
ATOM 794 C CA . HIS A 1 104 ? 8.020 -22.098 -11.853 1.00 79.56 104 HIS A CA 1
ATOM 795 C C . HIS A 1 104 ? 7.037 -23.161 -11.364 1.00 79.56 104 HIS A C 1
ATOM 797 O O . HIS A 1 104 ? 7.312 -24.343 -11.519 1.00 79.56 104 HIS A O 1
ATOM 803 N N . LEU A 1 105 ? 5.923 -22.744 -10.751 1.00 77.69 105 LEU A N 1
ATOM 804 C CA . LEU A 1 105 ? 5.061 -23.600 -9.937 1.00 77.69 105 LEU A CA 1
ATOM 805 C C . LEU A 1 105 ? 3.564 -23.345 -10.208 1.00 77.69 105 LEU A C 1
ATOM 807 O O . LEU A 1 105 ? 2.838 -22.955 -9.288 1.00 77.69 105 LEU A O 1
ATOM 811 N N . PRO A 1 106 ? 3.083 -23.538 -11.450 1.00 78.69 106 PRO A N 1
ATOM 812 C CA . PRO A 1 106 ? 1.699 -23.231 -11.809 1.00 78.69 106 PRO A CA 1
ATOM 813 C C . PRO A 1 106 ? 0.688 -24.141 -11.094 1.00 78.69 106 PRO A C 1
ATOM 815 O O . PRO A 1 106 ? -0.318 -23.654 -10.583 1.00 78.69 106 PRO A O 1
ATOM 818 N N . GLU A 1 107 ? 0.978 -25.440 -10.974 1.00 82.88 107 GLU A N 1
ATOM 819 C CA . GLU A 1 107 ? 0.096 -26.422 -10.316 1.00 82.88 107 GLU A CA 1
ATOM 820 C C . GLU A 1 107 ? -0.112 -26.103 -8.828 1.00 82.88 107 GLU A C 1
ATOM 822 O O . GLU A 1 107 ? -1.220 -26.186 -8.303 1.00 82.88 107 GLU A O 1
ATOM 827 N N . ARG A 1 108 ? 0.928 -25.587 -8.167 1.00 84.00 108 ARG A N 1
ATOM 828 C CA . ARG A 1 108 ? 0.900 -25.238 -6.740 1.00 84.00 108 ARG A CA 1
ATOM 829 C C . ARG A 1 108 ? -0.070 -24.100 -6.413 1.00 84.00 108 ARG A C 1
ATOM 831 O O . ARG A 1 108 ? -0.559 -24.007 -5.287 1.00 84.00 108 ARG A O 1
ATOM 838 N N . LEU A 1 109 ? -0.373 -23.226 -7.376 1.00 84.38 109 LEU A N 1
ATOM 839 C CA . LEU A 1 109 ? -1.413 -22.211 -7.195 1.00 84.38 109 LEU A CA 1
ATOM 840 C C . LEU A 1 109 ? -2.816 -22.806 -7.227 1.00 84.38 109 LEU A C 1
ATOM 842 O O . LEU A 1 109 ? -3.694 -22.305 -6.524 1.00 84.38 109 LEU A O 1
ATOM 846 N N . ALA A 1 110 ? -3.031 -23.848 -8.032 1.00 86.88 110 ALA A N 1
ATOM 847 C CA . ALA A 1 110 ? -4.309 -24.543 -8.072 1.00 86.88 110 ALA A CA 1
ATOM 848 C C . ALA A 1 110 ? -4.578 -25.223 -6.723 1.00 86.88 110 ALA A C 1
ATOM 850 O O . ALA A 1 110 ? -5.665 -25.059 -6.171 1.00 86.88 110 ALA A O 1
ATOM 851 N N . ASP A 1 111 ? -3.563 -25.863 -6.138 1.00 87.56 111 ASP A N 1
ATOM 852 C CA . ASP A 1 111 ? -3.651 -26.472 -4.805 1.00 87.56 111 ASP A CA 1
ATOM 853 C C . ASP A 1 111 ? -3.910 -25.429 -3.708 1.00 87.56 111 ASP A C 1
ATOM 855 O O . ASP A 1 111 ? -4.804 -25.593 -2.872 1.00 87.56 111 ASP A O 1
ATOM 859 N N . LEU A 1 112 ? -3.177 -24.307 -3.743 1.00 88.69 112 LEU A N 1
ATOM 860 C CA . LEU A 1 112 ? -3.401 -23.173 -2.841 1.00 88.69 112 LEU A CA 1
ATOM 861 C C . LEU A 1 112 ? -4.851 -22.690 -2.918 1.00 88.69 112 LEU A C 1
ATOM 863 O O . LEU A 1 112 ? -5.504 -22.501 -1.889 1.00 88.69 112 LEU A O 1
ATOM 867 N N . LYS A 1 113 ? -5.360 -22.512 -4.138 1.00 89.00 113 LYS A N 1
ATOM 868 C CA . LYS A 1 113 ? -6.727 -22.067 -4.381 1.00 89.00 113 LYS A CA 1
ATOM 869 C C . LYS A 1 113 ? -7.752 -23.087 -3.881 1.00 89.00 113 LYS A C 1
ATOM 871 O O . LYS A 1 113 ? -8.693 -22.696 -3.198 1.00 89.00 113 LYS A O 1
ATOM 876 N N . ALA A 1 114 ? -7.537 -24.379 -4.117 1.00 89.75 114 ALA A N 1
ATOM 877 C CA . ALA A 1 114 ? -8.436 -25.445 -3.675 1.00 89.75 114 ALA A CA 1
ATOM 878 C C . ALA A 1 114 ? -8.603 -25.496 -2.145 1.00 89.75 114 ALA A C 1
ATOM 880 O O . ALA A 1 114 ? -9.712 -25.717 -1.649 1.00 89.75 114 ALA A O 1
ATOM 881 N N . ILE A 1 115 ? -7.526 -25.261 -1.386 1.00 89.00 115 ILE A N 1
ATOM 882 C CA . ILE A 1 115 ? -7.584 -25.199 0.083 1.00 89.00 115 ILE A CA 1
ATOM 883 C C . ILE A 1 115 ? -8.283 -23.922 0.546 1.00 89.00 115 ILE A C 1
ATOM 885 O O . ILE A 1 115 ? -9.151 -23.959 1.424 1.00 89.00 115 ILE A O 1
ATOM 889 N N . VAL A 1 116 ? -7.912 -22.783 -0.038 1.00 90.31 116 VAL A N 1
ATOM 890 C CA . VAL A 1 116 ? -8.389 -21.477 0.421 1.00 90.31 116 VAL A CA 1
ATOM 891 C C . VAL A 1 116 ? -9.849 -21.241 0.057 1.00 90.31 116 VAL A C 1
ATOM 893 O O . VAL A 1 116 ? -10.578 -20.719 0.897 1.00 90.31 116 VAL A O 1
ATOM 896 N N . ASP A 1 117 ? -10.312 -21.683 -1.113 1.00 88.94 117 ASP A N 1
ATOM 897 C CA . ASP A 1 117 ? -11.706 -21.522 -1.543 1.00 88.94 117 ASP A CA 1
ATOM 898 C C . ASP A 1 117 ? -12.680 -22.174 -0.557 1.00 88.94 117 ASP A C 1
ATOM 900 O O . ASP A 1 117 ? -13.655 -21.539 -0.149 1.00 88.94 117 ASP A O 1
ATOM 904 N N . ARG A 1 118 ? -12.361 -23.379 -0.065 1.00 87.00 118 ARG A N 1
ATOM 905 C CA . ARG A 1 118 ? -13.156 -24.097 0.953 1.00 87.00 118 ARG A CA 1
ATOM 906 C C . ARG A 1 118 ? -13.251 -23.356 2.289 1.00 87.00 118 ARG A C 1
ATOM 908 O O . ARG A 1 118 ? -14.176 -23.587 3.061 1.00 87.00 118 ARG A O 1
ATOM 915 N N . GLN A 1 119 ? -12.272 -22.504 2.580 1.00 84.75 119 GLN A N 1
ATOM 916 C CA . GLN A 1 119 ? -12.126 -21.780 3.847 1.00 84.75 119 GLN A CA 1
ATOM 917 C C . GLN A 1 119 ? -12.343 -20.270 3.691 1.00 84.75 119 GLN A C 1
ATOM 919 O O . GLN A 1 119 ? -12.089 -19.495 4.625 1.00 84.75 119 GLN A O 1
ATOM 924 N N . SER A 1 120 ? -12.801 -19.856 2.510 1.00 87.25 120 SER A N 1
ATOM 925 C CA . SER A 1 120 ? -13.109 -18.478 2.179 1.00 87.25 120 SER A CA 1
ATOM 926 C C . SER A 1 120 ? -14.572 -18.176 2.486 1.00 87.25 120 SER A C 1
ATOM 928 O O . SER A 1 120 ? -15.464 -19.009 2.334 1.00 87.25 120 SER A O 1
ATOM 930 N N . GLN A 1 121 ? -14.826 -16.966 2.967 1.00 86.56 121 GLN A N 1
ATOM 931 C CA . GLN A 1 121 ? -16.170 -16.464 3.209 1.00 86.56 121 GLN A CA 1
ATOM 932 C C . GLN A 1 121 ? -16.291 -15.071 2.601 1.00 86.56 121 GLN A C 1
ATOM 934 O O . GLN A 1 121 ? -15.415 -14.233 2.806 1.00 86.56 121 GLN A O 1
ATOM 939 N N . THR A 1 122 ? -17.384 -14.809 1.888 1.00 87.44 122 THR A N 1
ATOM 940 C CA . THR A 1 122 ? -17.699 -13.453 1.420 1.00 87.44 122 THR A CA 1
ATOM 941 C C . THR A 1 122 ? -17.893 -12.490 2.597 1.00 87.44 122 THR A C 1
ATOM 943 O O . THR A 1 122 ? -18.071 -12.910 3.746 1.00 87.44 122 THR A O 1
ATOM 946 N N . ASP A 1 123 ? -17.855 -11.189 2.325 1.00 83.12 123 ASP A N 1
ATOM 947 C CA . ASP A 1 123 ? -18.149 -10.154 3.310 1.00 83.12 123 ASP A CA 1
ATOM 948 C C . ASP A 1 123 ? -19.468 -10.464 4.047 1.00 83.12 123 ASP A C 1
ATOM 950 O O . ASP A 1 123 ? -20.522 -10.497 3.411 1.00 83.12 123 ASP A O 1
ATOM 954 N N . PRO A 1 124 ? -19.453 -10.658 5.383 1.00 80.81 124 PRO A N 1
ATOM 955 C CA . PRO A 1 124 ? -20.659 -10.980 6.145 1.00 80.81 124 PRO A CA 1
ATOM 956 C C . PRO A 1 124 ? -21.781 -9.946 6.012 1.00 80.81 124 PRO A C 1
ATOM 958 O O . PRO A 1 124 ? -22.939 -10.272 6.250 1.00 80.81 124 PRO A O 1
ATOM 961 N N . LYS A 1 125 ? -21.449 -8.690 5.675 1.00 85.19 125 LYS A N 1
ATOM 962 C CA . LYS A 1 125 ? -22.437 -7.623 5.447 1.00 85.19 125 LYS A CA 1
ATOM 963 C C . LYS A 1 125 ? -22.899 -7.537 3.990 1.00 85.19 125 LYS A C 1
ATOM 965 O O . LYS A 1 125 ? -23.693 -6.653 3.685 1.00 85.19 125 LYS A O 1
ATOM 970 N N . PHE A 1 126 ? -22.364 -8.384 3.108 1.00 82.31 126 PHE A N 1
ATOM 971 C CA . PHE A 1 126 ? -22.614 -8.403 1.664 1.00 82.31 126 PHE A CA 1
ATOM 972 C C . PHE A 1 126 ? -22.449 -7.032 0.985 1.00 82.31 126 PHE A C 1
ATOM 974 O O . PHE A 1 126 ? -23.061 -6.755 -0.040 1.00 82.31 126 PHE A O 1
ATOM 981 N N . LYS A 1 127 ? -21.605 -6.153 1.547 1.00 85.62 127 LYS A N 1
ATOM 982 C CA . LYS A 1 127 ? -21.315 -4.831 0.969 1.00 85.62 127 LYS A CA 1
ATOM 983 C C . LYS A 1 127 ? -20.219 -4.893 -0.090 1.00 85.62 127 LYS A C 1
ATOM 985 O O . LYS A 1 127 ? -20.038 -3.939 -0.839 1.00 85.62 127 LYS A O 1
ATOM 990 N N . SER A 1 128 ? -19.460 -5.984 -0.126 1.00 85.12 128 SER A N 1
ATOM 991 C CA . SER A 1 128 ? -18.359 -6.186 -1.059 1.00 85.12 128 SER A CA 1
ATOM 992 C C . SER A 1 128 ? -18.233 -7.652 -1.469 1.00 85.12 128 SER A C 1
ATOM 994 O O . SER A 1 128 ? -18.590 -8.549 -0.712 1.00 85.12 128 SER A O 1
ATOM 996 N N . ALA A 1 129 ? -17.663 -7.896 -2.650 1.00 84.06 129 ALA A N 1
ATOM 997 C CA . ALA A 1 129 ? -17.325 -9.236 -3.140 1.00 84.06 129 ALA A CA 1
ATOM 998 C C . ALA A 1 129 ? -15.977 -9.755 -2.591 1.00 84.06 129 ALA A C 1
ATOM 1000 O O . ALA A 1 129 ? -15.341 -10.617 -3.192 1.00 84.06 129 ALA A O 1
ATOM 1001 N N . ARG A 1 130 ? -15.488 -9.190 -1.478 1.00 85.88 130 ARG A N 1
ATOM 1002 C CA . ARG A 1 130 ? -14.196 -9.569 -0.895 1.00 85.88 130 ARG A CA 1
ATOM 1003 C C . ARG A 1 130 ? -14.296 -10.942 -0.243 1.00 85.88 130 ARG A C 1
ATOM 1005 O O . ARG A 1 130 ? -15.191 -11.177 0.566 1.00 85.88 130 ARG A O 1
ATOM 1012 N N . LEU A 1 131 ? -13.329 -11.805 -0.541 1.00 87.81 131 LEU A N 1
ATOM 1013 C CA . LEU A 1 131 ? -13.214 -13.124 0.069 1.00 87.81 131 LEU A CA 1
ATOM 1014 C C . LEU A 1 131 ? -12.279 -13.056 1.273 1.00 87.81 131 LEU A C 1
ATOM 1016 O O . LEU A 1 131 ? -11.101 -12.728 1.150 1.00 87.81 131 LEU A O 1
ATOM 1020 N N . TYR A 1 132 ? -12.807 -13.369 2.449 1.00 87.56 132 TYR A N 1
ATOM 1021 C CA . TYR A 1 132 ? -12.053 -13.429 3.689 1.00 87.56 132 TYR A CA 1
ATOM 1022 C C . TYR A 1 132 ? -11.654 -14.858 4.019 1.00 87.56 132 TYR A C 1
ATOM 1024 O O . TYR A 1 132 ? -12.502 -15.744 4.098 1.00 87.56 132 TYR A O 1
ATOM 1032 N N . VAL A 1 133 ? -10.366 -15.069 4.275 1.00 88.56 133 VAL A N 1
ATOM 1033 C CA . VAL A 1 133 ? -9.829 -16.381 4.649 1.00 88.56 133 VAL A CA 1
ATOM 1034 C C . VAL A 1 133 ? -9.821 -16.524 6.165 1.00 88.56 133 VAL A C 1
ATOM 1036 O O . VAL A 1 133 ? -9.419 -15.606 6.886 1.00 88.56 133 VAL A O 1
ATOM 1039 N N . ARG A 1 134 ? -10.275 -17.681 6.656 1.00 84.88 134 ARG A N 1
ATOM 1040 C CA . ARG A 1 134 ? -10.276 -18.013 8.093 1.00 84.88 134 ARG A CA 1
ATOM 1041 C C . ARG A 1 134 ? -8.925 -18.518 8.597 1.00 84.88 134 ARG A C 1
ATOM 1043 O O . ARG A 1 134 ? -8.624 -18.382 9.779 1.00 84.88 134 ARG A O 1
ATOM 1050 N N . LEU A 1 135 ? -8.131 -19.102 7.705 1.00 87.38 135 LEU A N 1
ATOM 1051 C CA . LEU A 1 135 ? -6.829 -19.678 8.017 1.00 87.38 135 LEU A CA 1
ATOM 1052 C C . LEU A 1 135 ? -5.706 -18.641 7.938 1.00 87.38 135 LEU A C 1
ATOM 1054 O O . LEU A 1 135 ? -5.708 -17.739 7.099 1.00 87.38 135 LEU A O 1
ATOM 1058 N N . SER A 1 136 ? -4.711 -18.808 8.808 1.00 88.19 136 SER A N 1
ATOM 1059 C CA . SER A 1 136 ? -3.449 -18.078 8.699 1.00 88.19 136 SER A CA 1
ATOM 1060 C C . SER A 1 136 ? -2.596 -18.655 7.568 1.00 88.19 136 SER A C 1
ATOM 1062 O O . SER A 1 136 ? -2.720 -19.826 7.224 1.00 88.19 136 SER A O 1
ATOM 1064 N N . VAL A 1 137 ? -1.666 -17.867 7.026 1.00 91.31 137 VAL A N 1
ATOM 1065 C CA . VAL A 1 137 ? -0.772 -18.344 5.955 1.00 91.31 137 VAL A CA 1
ATOM 1066 C C . VAL A 1 137 ? 0.109 -19.510 6.412 1.00 91.31 137 VAL A C 1
ATOM 1068 O O . VAL A 1 137 ? 0.363 -20.426 5.636 1.00 91.31 137 VAL A O 1
ATOM 1071 N N . ARG A 1 138 ? 0.515 -19.520 7.688 1.00 91.06 138 ARG A N 1
ATOM 1072 C CA . ARG A 1 138 ? 1.257 -20.637 8.289 1.00 91.06 138 ARG A CA 1
ATOM 1073 C C . ARG A 1 138 ? 0.436 -21.926 8.272 1.00 91.06 138 ARG A C 1
ATOM 1075 O O . ARG A 1 138 ? 0.965 -22.979 7.941 1.00 91.06 138 ARG A O 1
ATOM 1082 N N . GLU A 1 139 ? -0.844 -21.821 8.610 1.00 91.44 139 GLU A N 1
ATOM 1083 C CA . GLU A 1 139 ? -1.755 -22.964 8.618 1.00 91.44 139 GLU A CA 1
ATOM 1084 C C . GLU A 1 139 ? -2.062 -23.447 7.198 1.00 91.44 139 GLU A C 1
ATOM 1086 O O . GLU A 1 139 ? -2.033 -24.642 6.935 1.00 91.44 139 GLU A O 1
ATOM 1091 N N . ILE A 1 140 ? -2.260 -22.522 6.253 1.00 90.44 140 ILE A N 1
ATOM 1092 C CA . ILE A 1 140 ? -2.426 -22.857 4.832 1.00 90.44 140 ILE A CA 1
ATOM 1093 C C . ILE A 1 140 ? -1.209 -23.636 4.327 1.00 90.44 140 ILE A C 1
ATOM 1095 O O . ILE A 1 140 ? -1.372 -24.672 3.694 1.00 90.44 140 ILE A O 1
ATOM 1099 N N . ARG A 1 141 ? 0.012 -23.188 4.646 1.00 90.75 141 ARG A N 1
ATOM 1100 C CA . ARG A 1 141 ? 1.244 -23.897 4.275 1.00 90.75 141 ARG A CA 1
ATOM 1101 C C . ARG A 1 141 ? 1.311 -25.298 4.888 1.00 90.75 141 ARG A C 1
ATOM 1103 O O . ARG A 1 141 ? 1.644 -26.243 4.183 1.00 90.75 141 ARG A O 1
ATOM 1110 N N . HIS A 1 142 ? 0.965 -25.440 6.166 1.00 90.00 142 HIS A N 1
ATOM 1111 C CA . HIS A 1 142 ? 0.915 -26.745 6.827 1.00 90.00 142 HIS A CA 1
ATOM 1112 C C . HIS A 1 142 ? -0.082 -27.695 6.141 1.00 90.00 142 HIS A C 1
ATOM 1114 O O . HIS A 1 142 ? 0.253 -28.843 5.857 1.00 90.00 142 HIS A O 1
ATOM 1120 N N . GLN A 1 143 ? -1.276 -27.205 5.798 1.00 90.50 143 GLN A N 1
ATOM 1121 C CA . GLN A 1 143 ? -2.285 -27.993 5.087 1.00 90.50 143 GLN A CA 1
ATOM 1122 C C . GLN A 1 143 ? -1.865 -28.347 3.663 1.00 90.50 143 GLN A C 1
ATOM 1124 O O . GLN A 1 143 ? -2.139 -29.459 3.221 1.00 90.50 143 GLN A O 1
ATOM 1129 N N . LEU A 1 144 ? -1.174 -27.442 2.966 1.00 89.06 144 LEU A N 1
ATOM 1130 C CA . LEU A 1 144 ? -0.608 -27.727 1.651 1.00 89.06 144 LEU A CA 1
ATOM 1131 C C . LEU A 1 144 ? 0.367 -28.897 1.734 1.00 89.06 144 LEU A C 1
ATOM 1133 O O . LEU A 1 144 ? 0.159 -29.890 1.046 1.00 89.06 144 LEU A O 1
ATOM 1137 N N . VAL A 1 145 ? 1.361 -28.832 2.621 1.00 89.31 145 VAL A N 1
ATOM 1138 C CA . VAL A 1 145 ? 2.342 -29.915 2.818 1.00 89.31 145 VAL A CA 1
ATOM 1139 C C . VAL A 1 145 ? 1.649 -31.236 3.177 1.00 89.31 145 VAL A C 1
ATOM 1141 O O . VAL A 1 145 ? 1.959 -32.270 2.594 1.00 89.31 145 VAL A O 1
ATOM 1144 N N . ALA A 1 146 ? 0.654 -31.201 4.067 1.00 88.38 146 ALA A N 1
ATOM 1145 C CA . ALA A 1 146 ? -0.071 -32.397 4.494 1.00 88.38 146 ALA A CA 1
ATOM 1146 C C . ALA A 1 146 ? -0.947 -33.037 3.397 1.00 88.38 146 ALA A C 1
ATOM 1148 O O . ALA A 1 146 ? -1.121 -34.252 3.403 1.00 88.38 146 ALA A O 1
ATOM 1149 N N . GLN A 1 147 ? -1.523 -32.250 2.480 1.00 85.38 147 GLN A N 1
ATOM 1150 C CA . GLN A 1 147 ? -2.485 -32.743 1.476 1.00 85.38 147 GLN A CA 1
ATOM 1151 C C . GLN A 1 147 ? -1.858 -33.051 0.114 1.00 85.38 147 GLN A C 1
ATOM 1153 O O . GLN A 1 147 ? -2.374 -33.891 -0.616 1.00 85.38 147 GLN A O 1
ATOM 1158 N N . THR A 1 148 ? -0.774 -32.364 -0.241 1.00 80.31 148 THR A N 1
ATOM 1159 C CA . THR A 1 148 ? -0.160 -32.453 -1.579 1.00 80.31 148 THR A CA 1
ATOM 1160 C C . THR A 1 148 ? 1.058 -33.374 -1.626 1.00 80.31 148 THR A C 1
ATOM 1162 O O . THR A 1 148 ? 1.506 -33.738 -2.708 1.00 80.31 148 THR A O 1
ATOM 1165 N N . GLY A 1 149 ? 1.605 -33.760 -0.467 1.00 79.06 149 GLY A N 1
ATOM 1166 C CA . GLY A 1 149 ? 2.779 -34.633 -0.375 1.00 79.06 149 GLY A CA 1
ATOM 1167 C C . GLY A 1 149 ? 4.112 -33.965 -0.736 1.00 79.06 149 GLY A C 1
ATOM 1168 O O . GLY A 1 149 ? 5.149 -34.620 -0.651 1.00 79.06 149 GLY A O 1
ATOM 1169 N N . TYR A 1 150 ? 4.114 -32.679 -1.103 1.00 82.62 150 TYR A N 1
ATOM 1170 C CA . TYR A 1 150 ? 5.338 -31.911 -1.343 1.00 82.62 150 TYR A CA 1
ATOM 1171 C C . TYR A 1 150 ? 6.118 -31.663 -0.049 1.00 82.62 150 TYR A C 1
ATOM 1173 O O . TYR A 1 150 ? 5.545 -31.508 1.033 1.00 82.62 150 TYR A O 1
ATOM 1181 N N . LEU A 1 151 ? 7.439 -31.546 -0.170 1.00 83.38 151 LEU A N 1
ATOM 1182 C CA . LEU A 1 151 ? 8.314 -31.224 0.952 1.00 83.38 151 LEU A CA 1
ATOM 1183 C C . LEU A 1 151 ? 8.189 -29.739 1.317 1.00 83.38 151 LEU A C 1
ATOM 1185 O O . LEU A 1 151 ? 7.984 -28.876 0.464 1.00 83.38 151 LEU A O 1
ATOM 1189 N N . ASP A 1 152 ? 8.362 -29.408 2.601 1.00 82.94 152 ASP A N 1
ATOM 1190 C CA . ASP A 1 152 ? 8.185 -28.029 3.080 1.00 82.94 152 ASP A CA 1
ATOM 1191 C C . ASP A 1 152 ? 9.087 -27.031 2.324 1.00 82.94 152 ASP A C 1
ATOM 1193 O O . ASP A 1 152 ? 8.638 -25.959 1.918 1.00 82.94 152 ASP A O 1
ATOM 1197 N N . HIS A 1 153 ? 10.335 -27.404 2.030 1.00 83.62 153 HIS A N 1
ATOM 1198 C CA . HIS A 1 153 ? 11.281 -26.534 1.322 1.00 83.62 153 HIS A CA 1
ATOM 1199 C C . HIS A 1 153 ? 10.908 -26.258 -0.145 1.00 83.62 153 HIS A C 1
ATOM 1201 O O . HIS A 1 153 ? 11.433 -25.317 -0.739 1.00 83.62 153 HIS A O 1
ATOM 1207 N N . GLU A 1 154 ? 10.005 -27.044 -0.733 1.00 83.38 154 GLU A N 1
ATOM 1208 C CA . GLU A 1 154 ? 9.524 -26.809 -2.092 1.00 83.38 154 GLU A CA 1
ATOM 1209 C C . GLU A 1 154 ? 8.523 -25.648 -2.133 1.00 83.38 154 GLU A C 1
ATOM 1211 O O . GLU A 1 154 ? 8.401 -24.957 -3.147 1.00 83.38 154 GLU A O 1
ATOM 1216 N N . TRP A 1 155 ? 7.825 -25.370 -1.030 1.00 84.75 155 TRP A N 1
ATOM 1217 C CA . TRP A 1 155 ? 6.855 -24.284 -0.975 1.00 84.75 155 TRP A CA 1
ATOM 1218 C C . TRP A 1 155 ? 7.521 -22.912 -0.781 1.00 84.75 155 TRP A C 1
ATOM 1220 O O . TRP A 1 155 ? 8.400 -22.763 0.076 1.00 84.75 155 TRP A O 1
ATOM 1230 N N . PRO A 1 156 ? 7.057 -21.857 -1.485 1.00 87.19 156 PRO A N 1
ATOM 1231 C CA . PRO A 1 156 ? 7.502 -20.487 -1.245 1.00 87.19 156 PRO A CA 1
ATOM 1232 C C . PRO A 1 156 ? 7.263 -20.046 0.199 1.00 87.19 156 PRO A C 1
ATOM 1234 O O . PRO A 1 156 ? 6.332 -20.516 0.852 1.00 87.19 156 PRO A O 1
ATOM 1237 N N . SER A 1 157 ? 8.069 -19.101 0.685 1.00 90.25 157 SER A N 1
ATOM 1238 C CA . SER A 1 157 ? 7.968 -18.606 2.061 1.00 90.25 157 SER A CA 1
ATOM 1239 C C . SER A 1 157 ? 6.566 -18.077 2.397 1.00 90.25 157 SER A C 1
ATOM 1241 O O . SER A 1 157 ? 5.793 -17.683 1.519 1.00 90.25 157 SER A O 1
ATOM 1243 N N . ASN A 1 158 ? 6.253 -18.006 3.694 1.00 92.06 158 ASN A N 1
ATOM 1244 C CA . ASN A 1 158 ? 4.965 -17.492 4.169 1.00 92.06 158 ASN A CA 1
ATOM 1245 C C . ASN A 1 158 ? 4.645 -16.092 3.616 1.00 92.06 158 ASN A C 1
ATOM 1247 O O . ASN A 1 158 ? 3.491 -15.808 3.311 1.00 92.06 158 ASN A O 1
ATOM 1251 N N . GLU A 1 159 ? 5.640 -15.219 3.442 1.00 91.94 159 GLU A N 1
ATOM 1252 C CA . GLU A 1 159 ? 5.398 -13.885 2.880 1.00 91.94 159 GLU A CA 1
ATOM 1253 C C . GLU A 1 159 ? 5.073 -13.948 1.381 1.00 91.94 159 GLU A C 1
ATOM 1255 O O . GLU A 1 159 ? 4.162 -13.261 0.923 1.00 91.94 159 GLU A O 1
ATOM 1260 N N . THR A 1 160 ? 5.733 -14.826 0.618 1.00 90.38 160 THR A N 1
ATOM 1261 C CA . THR A 1 160 ? 5.385 -15.041 -0.794 1.00 90.38 160 THR A CA 1
ATOM 1262 C C . THR A 1 160 ? 3.963 -15.580 -0.931 1.00 90.38 160 THR A C 1
ATOM 1264 O O . THR A 1 160 ? 3.187 -15.050 -1.723 1.00 90.38 160 THR A O 1
ATOM 1267 N N . LEU A 1 161 ? 3.576 -16.565 -0.114 1.00 89.88 161 LEU A N 1
ATOM 1268 C CA . LEU A 1 161 ? 2.206 -17.088 -0.094 1.00 89.88 161 LEU A CA 1
ATOM 1269 C C . LEU A 1 161 ? 1.188 -16.000 0.271 1.00 89.88 161 LEU A C 1
ATOM 1271 O O . LEU A 1 161 ? 0.168 -15.859 -0.400 1.00 89.88 161 LEU A O 1
ATOM 1275 N N . ARG A 1 162 ? 1.480 -15.172 1.280 1.00 91.81 162 ARG A N 1
ATOM 1276 C CA . ARG A 1 162 ? 0.628 -14.038 1.669 1.00 91.81 162 ARG A CA 1
ATOM 1277 C C . ARG A 1 162 ? 0.412 -13.061 0.513 1.00 91.81 162 ARG A C 1
ATOM 1279 O O . ARG A 1 162 ? -0.719 -12.646 0.267 1.00 91.81 162 ARG A O 1
ATOM 1286 N N . GLN A 1 163 ? 1.481 -12.689 -0.190 1.00 91.25 163 GLN A N 1
ATOM 1287 C CA . GLN A 1 163 ? 1.396 -11.790 -1.340 1.00 91.25 163 GLN A CA 1
ATOM 1288 C C . GLN A 1 163 ? 0.545 -12.393 -2.460 1.00 91.25 163 GLN A C 1
ATOM 1290 O O . GLN A 1 163 ? -0.302 -11.691 -3.013 1.00 91.25 163 GLN A O 1
ATOM 1295 N N . LYS A 1 164 ? 0.700 -13.693 -2.742 1.00 89.50 164 LYS A N 1
ATOM 1296 C CA . LYS A 1 164 ? -0.102 -14.394 -3.758 1.00 89.50 164 LYS A CA 1
ATOM 1297 C C . LYS A 1 164 ? -1.577 -14.476 -3.394 1.00 89.50 164 LYS A C 1
ATOM 1299 O O . LYS A 1 164 ? -2.426 -14.253 -4.254 1.00 89.50 164 LYS A O 1
ATOM 1304 N N . LEU A 1 165 ? -1.892 -14.713 -2.123 1.00 90.00 165 LEU A N 1
ATOM 1305 C CA . LEU A 1 165 ? -3.272 -14.701 -1.638 1.00 90.00 165 LEU A CA 1
ATOM 1306 C C . LEU A 1 165 ? -3.923 -13.329 -1.830 1.00 90.00 165 LEU A C 1
ATOM 1308 O O . LEU A 1 165 ? -5.004 -13.248 -2.407 1.00 90.00 165 LEU A O 1
ATOM 1312 N N . ASN A 1 166 ? -3.227 -12.255 -1.448 1.00 89.69 166 ASN A N 1
ATOM 1313 C CA . ASN A 1 166 ? -3.721 -10.891 -1.646 1.00 89.69 166 ASN A CA 1
ATOM 1314 C C . ASN A 1 166 ? -3.928 -10.557 -3.133 1.00 89.69 166 ASN A C 1
ATOM 1316 O O . ASN A 1 166 ? -4.939 -9.956 -3.486 1.00 89.69 166 ASN A O 1
ATOM 1320 N N . GLN A 1 167 ? -2.990 -10.955 -4.002 1.00 89.38 167 GLN A N 1
ATOM 1321 C CA . GLN A 1 167 ? -3.096 -10.775 -5.458 1.00 89.38 167 GLN A CA 1
ATOM 1322 C C . GLN A 1 167 ? -4.270 -11.560 -6.057 1.00 89.38 167 GLN A C 1
ATOM 1324 O O . GLN A 1 167 ? -4.903 -11.088 -6.994 1.00 89.38 167 GLN A O 1
ATOM 1329 N N . SER A 1 168 ? -4.596 -12.718 -5.481 1.00 87.62 168 SER A N 1
ATOM 1330 C CA . SER A 1 168 ? -5.719 -13.567 -5.899 1.00 87.62 168 SER A CA 1
ATOM 1331 C C . SER A 1 168 ? -7.074 -13.116 -5.329 1.00 87.6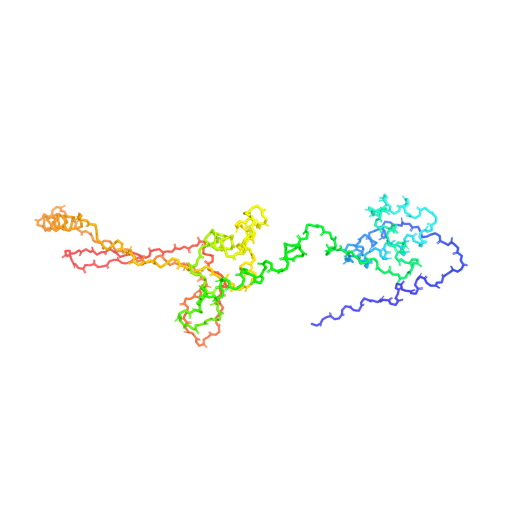2 168 SER A C 1
ATOM 1333 O O . SER A 1 168 ? -8.075 -13.798 -5.524 1.00 87.62 168 SER A O 1
ATOM 1335 N N . GLY A 1 169 ? -7.127 -11.981 -4.620 1.00 88.56 169 GLY A N 1
ATOM 1336 C CA . GLY A 1 169 ? -8.363 -11.424 -4.056 1.00 88.56 169 GLY A CA 1
ATOM 1337 C C . GLY A 1 169 ? -8.782 -12.017 -2.706 1.00 88.56 169 GLY A C 1
ATOM 1338 O O . GLY A 1 169 ? -9.888 -11.748 -2.233 1.00 88.56 169 GLY A O 1
ATOM 1339 N N . TYR A 1 170 ? -7.909 -12.797 -2.064 1.00 90.25 170 TYR A N 1
ATOM 1340 C CA . TYR A 1 170 ? -8.133 -13.311 -0.718 1.00 90.25 170 TYR A CA 1
ATOM 1341 C C . TYR A 1 170 ? -7.573 -12.351 0.324 1.00 90.25 170 TYR A C 1
ATOM 1343 O O . TYR A 1 170 ? -6.412 -11.945 0.278 1.00 90.25 170 TYR A O 1
ATOM 1351 N N . HIS A 1 171 ? -8.393 -12.021 1.311 1.00 86.06 171 HIS A N 1
ATOM 1352 C CA . HIS A 1 171 ? -8.068 -11.033 2.324 1.00 86.06 171 HIS A CA 1
ATOM 1353 C C . HIS A 1 171 ? -8.136 -11.622 3.730 1.00 86.06 171 HIS A C 1
ATOM 1355 O O . HIS A 1 171 ? -8.907 -12.532 4.032 1.00 86.06 171 HIS A O 1
ATOM 1361 N N . GLN A 1 172 ? -7.346 -11.053 4.635 1.00 82.50 172 GLN A N 1
ATOM 1362 C CA . GLN A 1 172 ? -7.458 -11.361 6.055 1.00 82.50 172 GLN A CA 1
ATOM 1363 C C . GLN A 1 172 ? -8.651 -10.628 6.661 1.00 82.50 172 GLN A C 1
ATOM 1365 O O . GLN A 1 172 ? -8.927 -9.466 6.348 1.00 82.50 172 GLN A O 1
ATOM 1370 N N . ARG A 1 173 ? -9.360 -11.304 7.564 1.00 78.25 173 ARG A N 1
ATOM 1371 C CA . ARG A 1 173 ? -10.430 -10.676 8.334 1.00 78.25 173 ARG A CA 1
ATOM 1372 C C . ARG A 1 173 ? -9.829 -9.803 9.433 1.00 78.25 173 ARG A C 1
ATOM 1374 O O . ARG A 1 173 ? -8.891 -10.204 10.119 1.00 78.25 173 ARG A O 1
ATOM 1381 N N . ARG A 1 174 ? -10.402 -8.616 9.644 1.00 76.50 174 ARG A N 1
ATOM 1382 C CA . ARG A 1 174 ? -10.035 -7.774 10.787 1.00 76.50 174 ARG A CA 1
ATOM 1383 C C . ARG A 1 174 ? -10.407 -8.486 12.087 1.00 76.50 174 ARG A C 1
ATOM 1385 O O . ARG A 1 174 ? -11.504 -9.034 12.199 1.00 76.50 174 ARG A O 1
ATOM 1392 N N . VAL A 1 175 ? -9.511 -8.431 13.069 1.00 78.38 175 VAL A N 1
ATOM 1393 C CA . VAL A 1 175 ? -9.768 -8.952 14.415 1.00 78.38 175 VAL A CA 1
ATOM 1394 C C . VAL A 1 175 ? -11.007 -8.266 14.987 1.00 78.38 175 VAL A C 1
ATOM 1396 O O . VAL A 1 175 ? -11.079 -7.035 15.045 1.00 78.38 175 VAL A O 1
ATOM 1399 N N . LEU A 1 176 ? -11.997 -9.066 15.384 1.00 70.81 176 LEU A N 1
ATOM 1400 C CA . LEU A 1 176 ? -13.179 -8.560 16.068 1.00 70.81 176 LEU A CA 1
ATOM 1401 C C . LEU A 1 176 ? -12.789 -8.195 17.502 1.00 70.81 176 LEU A C 1
ATOM 1403 O O . LEU A 1 176 ? -12.265 -9.028 18.238 1.00 70.81 176 LEU A O 1
ATOM 1407 N N . LYS A 1 177 ? -13.067 -6.958 17.916 1.00 65.69 177 LYS A N 1
ATOM 1408 C CA . LYS A 1 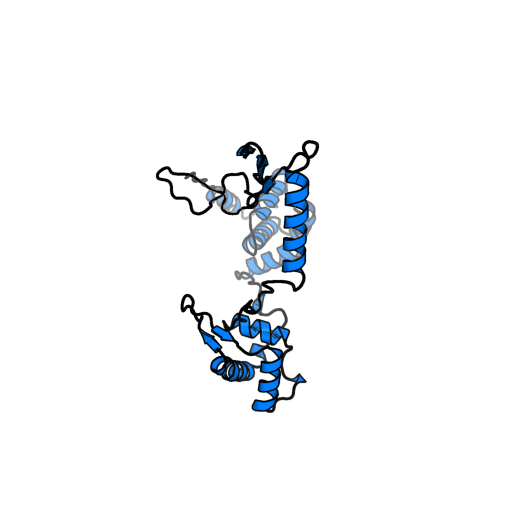177 ? -12.917 -6.532 19.313 1.00 65.69 177 LYS A CA 1
ATOM 1409 C C . LYS A 1 177 ? -14.109 -7.045 20.133 1.00 65.69 177 LYS A C 1
ATOM 1411 O O . LYS A 1 177 ? -14.991 -6.275 20.484 1.00 65.69 177 LYS A O 1
ATOM 1416 N N . THR A 1 178 ? -14.177 -8.355 20.365 1.00 62.06 178 THR A N 1
ATOM 1417 C CA . THR A 1 178 ? -15.297 -9.018 21.069 1.00 62.06 178 THR A CA 1
ATOM 1418 C C . THR A 1 178 ? -15.138 -9.071 22.584 1.00 62.06 178 THR A C 1
ATOM 1420 O O . THR A 1 178 ? -16.098 -9.392 23.272 1.00 62.06 178 THR A O 1
ATOM 1423 N N . LYS A 1 179 ? -13.958 -8.739 23.116 1.00 68.06 179 LYS A N 1
ATOM 1424 C CA . LYS A 1 179 ? -13.697 -8.662 24.560 1.00 68.06 179 LYS A CA 1
ATOM 1425 C C . LYS A 1 179 ? -13.384 -7.218 24.975 1.00 68.06 179 LYS A C 1
ATOM 1427 O O . LYS A 1 179 ? -12.209 -6.884 25.123 1.00 68.06 179 LYS A O 1
ATOM 1432 N N . PRO A 1 180 ? -14.384 -6.328 25.091 1.00 62.75 180 PRO A N 1
ATOM 1433 C CA . PRO A 1 180 ? -14.158 -5.025 25.702 1.00 62.75 180 PRO A CA 1
ATOM 1434 C C . PRO A 1 180 ? -13.882 -5.211 27.204 1.00 62.75 180 PRO A C 1
ATOM 1436 O O . PRO A 1 180 ? -14.598 -5.946 27.878 1.00 62.75 180 PRO A O 1
ATOM 1439 N N . GLN A 1 181 ? -12.840 -4.566 27.734 1.00 66.06 181 GLN A N 1
ATOM 1440 C CA . GLN A 1 181 ? -12.665 -4.425 29.183 1.00 66.06 181 GLN A CA 1
ATOM 1441 C C . GLN A 1 181 ? -13.622 -3.325 29.652 1.00 66.06 181 GLN A C 1
ATOM 1443 O O . GLN A 1 181 ? -13.293 -2.146 29.583 1.00 66.06 181 GLN A O 1
ATOM 1448 N N . THR A 1 182 ? -14.849 -3.693 30.013 1.00 63.00 182 THR A N 1
ATOM 1449 C CA . THR A 1 182 ? -15.923 -2.728 30.304 1.00 63.00 182 THR A CA 1
ATOM 1450 C C . THR A 1 182 ? -15.904 -2.176 31.732 1.00 63.00 182 THR A C 1
ATOM 1452 O O . THR A 1 182 ? -16.488 -1.121 31.952 1.00 63.00 182 THR A O 1
ATOM 1455 N N . LYS A 1 183 ? -15.243 -2.835 32.696 1.00 69.31 183 LYS A N 1
ATOM 1456 C CA . LYS A 1 183 ? -15.104 -2.354 34.084 1.00 69.31 183 LYS A CA 1
ATOM 1457 C C . LYS A 1 183 ? -13.910 -3.030 34.769 1.00 69.31 183 LYS A C 1
ATOM 1459 O O . LYS A 1 183 ? -13.771 -4.247 34.657 1.00 69.31 183 LYS A O 1
ATOM 1464 N N . ILE A 1 184 ? -13.062 -2.259 35.451 1.00 80.75 184 ILE A N 1
ATOM 1465 C CA . ILE A 1 184 ? -11.995 -2.800 36.314 1.00 80.75 184 ILE A CA 1
ATOM 1466 C C . ILE A 1 184 ? -12.548 -3.040 37.730 1.00 80.75 184 ILE A C 1
ATOM 1468 O O . ILE A 1 184 ? -13.452 -2.295 38.131 1.00 80.75 184 ILE A O 1
ATOM 1472 N N . PRO A 1 185 ? -12.056 -4.043 38.484 1.00 76.81 185 PRO A N 1
ATOM 1473 C CA . PRO A 1 185 ? -12.559 -4.374 39.824 1.00 76.81 185 PRO A CA 1
ATOM 1474 C C . PRO A 1 185 ? -12.631 -3.181 40.791 1.00 76.81 185 PRO A C 1
ATOM 1476 O O . PRO A 1 185 ? -13.525 -3.107 41.626 1.00 76.81 185 PRO A O 1
ATOM 1479 N N . GLU A 1 186 ? -11.729 -2.216 40.644 1.00 86.94 186 GLU A N 1
ATOM 1480 C CA . GLU A 1 186 ? -11.562 -1.062 41.528 1.00 86.94 186 GLU A CA 1
ATOM 1481 C C . GLU A 1 186 ? -12.548 0.083 41.239 1.00 86.94 186 GLU A C 1
ATOM 1483 O O . GLU A 1 186 ? -12.597 1.060 41.982 1.00 86.94 186 GLU A O 1
ATOM 1488 N N . THR A 1 187 ? -13.344 -0.015 40.167 1.00 84.75 187 THR A N 1
ATOM 1489 C CA . THR A 1 187 ? -14.213 1.085 39.706 1.00 84.75 187 THR A CA 1
ATOM 1490 C C . THR A 1 187 ? -15.212 1.517 40.778 1.00 84.75 187 THR A C 1
ATOM 1492 O O . THR A 1 187 ? -15.401 2.712 40.987 1.00 84.75 187 THR A O 1
ATOM 1495 N N . ASP A 1 188 ? -15.831 0.561 41.473 1.00 86.38 188 ASP A N 1
ATOM 1496 C CA . ASP A 1 188 ? -16.847 0.865 42.488 1.00 86.38 188 ASP A CA 1
ATOM 1497 C C . ASP A 1 188 ? -16.226 1.543 43.718 1.00 86.38 188 ASP A C 1
ATOM 1499 O O . ASP A 1 188 ? -16.745 2.549 44.193 1.00 86.38 188 ASP A O 1
ATOM 1503 N N . ALA A 1 189 ? -15.039 1.096 44.141 1.00 89.38 189 ALA A N 1
ATOM 1504 C CA . ALA A 1 189 ? -14.304 1.718 45.241 1.00 89.38 189 ALA A CA 1
ATOM 1505 C C . ALA A 1 189 ? -13.910 3.177 44.938 1.00 89.38 189 ALA A C 1
ATOM 1507 O O . ALA A 1 189 ? -13.990 4.038 45.816 1.00 89.38 189 ALA A O 1
ATOM 1508 N N . ILE A 1 190 ? -13.524 3.474 43.690 1.00 88.94 190 ILE A N 1
ATOM 1509 C CA . ILE A 1 190 ? -13.205 4.840 43.248 1.00 88.94 190 ILE A CA 1
ATOM 1510 C C . ILE A 1 190 ? -14.455 5.729 43.293 1.00 88.94 190 ILE A C 1
ATOM 1512 O O . ILE A 1 190 ? -14.381 6.862 43.772 1.00 88.94 190 ILE A O 1
ATOM 1516 N N . VAL A 1 191 ? -15.604 5.230 42.823 1.00 89.00 191 VAL A N 1
ATOM 1517 C CA . VAL A 1 191 ? -16.870 5.983 42.841 1.00 89.00 191 VAL A CA 1
ATOM 1518 C C . VAL A 1 191 ? -17.319 6.260 44.277 1.00 89.00 191 VAL A C 1
ATOM 1520 O O . VAL A 1 191 ? -17.653 7.402 44.595 1.00 89.00 191 VAL A O 1
ATOM 1523 N N . ASP A 1 192 ? -17.251 5.266 45.162 1.00 90.88 192 ASP A N 1
ATOM 1524 C CA . ASP A 1 192 ? -17.615 5.420 46.574 1.00 90.88 192 ASP A CA 1
ATOM 1525 C C . ASP A 1 192 ? -16.728 6.449 47.289 1.00 90.88 192 ASP A C 1
ATOM 1527 O O . ASP A 1 192 ? -17.214 7.282 48.060 1.00 90.88 192 ASP A O 1
ATOM 1531 N N . GLN A 1 193 ? -15.420 6.433 47.017 1.00 93.31 193 GLN A N 1
ATOM 1532 C CA . GLN A 1 193 ? -14.487 7.408 47.578 1.00 93.31 193 GLN A CA 1
ATOM 1533 C C . GLN A 1 193 ? -14.737 8.821 47.031 1.00 93.31 193 GLN A C 1
ATOM 1535 O O . GLN A 1 193 ? -14.729 9.786 47.798 1.00 93.31 193 GLN A O 1
ATOM 1540 N N . LEU A 1 194 ? -15.020 8.955 45.732 1.00 90.44 194 LEU A N 1
ATOM 1541 C CA . LEU A 1 194 ? -15.385 10.234 45.120 1.00 90.44 194 LEU A CA 1
ATOM 1542 C C . LEU A 1 194 ? -16.672 10.812 45.718 1.00 90.44 194 LEU A C 1
ATOM 1544 O O . LEU A 1 194 ? -16.748 12.021 45.927 1.00 90.44 194 LEU A O 1
ATOM 1548 N N . LEU A 1 195 ? -17.681 9.983 46.002 1.00 90.38 195 LEU A N 1
ATOM 1549 C CA . LEU A 1 195 ? -18.927 10.429 46.634 1.00 90.38 195 LEU A CA 1
ATOM 1550 C C . LEU A 1 195 ? -18.682 10.982 48.042 1.00 90.38 195 LEU A C 1
ATOM 1552 O O . LEU A 1 195 ? -19.208 12.047 48.365 1.00 90.38 195 LEU A O 1
ATOM 1556 N N . LYS A 1 196 ? -17.836 10.318 48.842 1.00 92.56 196 LYS A N 1
ATOM 1557 C CA . LYS A 1 196 ? -17.442 10.801 50.178 1.00 92.56 196 LYS A CA 1
ATOM 1558 C C . LYS A 1 196 ? -16.760 12.168 50.109 1.00 92.56 196 LYS A C 1
ATOM 1560 O O . LYS A 1 196 ? -17.231 13.111 50.738 1.00 92.56 196 LYS A O 1
ATOM 1565 N N . ILE A 1 197 ? -15.730 12.301 49.270 1.00 91.06 197 ILE A N 1
ATOM 1566 C CA . ILE A 1 197 ? -14.988 13.562 49.088 1.00 91.06 197 ILE A CA 1
ATOM 1567 C C . ILE A 1 197 ? -15.918 14.680 48.589 1.00 91.06 197 ILE A C 1
ATOM 1569 O O . ILE A 1 197 ? -15.841 15.818 49.045 1.00 91.06 197 ILE A O 1
ATOM 1573 N N . ASN A 1 198 ? -16.831 14.366 47.665 1.00 88.44 198 ASN A N 1
ATOM 1574 C CA . ASN A 1 198 ? -17.801 15.333 47.152 1.00 88.44 198 ASN A CA 1
ATOM 1575 C C . ASN A 1 198 ? -18.769 15.838 48.226 1.00 88.44 198 ASN A C 1
ATOM 1577 O O . ASN A 1 198 ? -19.166 17.004 48.166 1.00 88.44 198 ASN A O 1
ATOM 1581 N N . GLN A 1 199 ? -19.169 14.974 49.160 1.00 87.94 199 GLN A N 1
ATOM 1582 C CA . GLN A 1 199 ? -20.043 15.343 50.268 1.00 87.94 199 GLN A CA 1
ATOM 1583 C C . GLN A 1 199 ? -19.302 16.228 51.278 1.00 87.94 199 GLN A C 1
ATOM 1585 O O . GLN A 1 199 ? -19.779 17.314 51.586 1.00 87.94 199 GLN A O 1
ATOM 1590 N N . GLU A 1 200 ? -18.090 15.844 51.687 1.00 89.81 200 GLU A N 1
ATOM 1591 C CA . GLU A 1 200 ? -17.233 16.653 52.570 1.00 89.81 200 GLU A CA 1
ATOM 1592 C C . GLU A 1 200 ? -16.963 18.052 51.992 1.00 89.81 200 GLU A C 1
ATOM 1594 O O . GLU A 1 200 ? -17.078 19.062 52.686 1.00 89.81 200 GLU A O 1
ATOM 1599 N N . ALA A 1 201 ? -16.670 18.132 50.691 1.00 87.56 201 ALA A N 1
ATOM 1600 C CA . ALA A 1 201 ? -16.447 19.399 50.000 1.00 87.56 201 ALA A CA 1
ATOM 1601 C C . ALA A 1 201 ? -17.725 20.240 49.839 1.00 87.56 201 ALA A C 1
ATOM 1603 O O . ALA A 1 201 ? -17.633 21.446 49.635 1.00 87.56 201 ALA A O 1
ATOM 1604 N N . LYS A 1 202 ? -18.917 19.627 49.880 1.00 85.38 202 LYS A N 1
ATOM 1605 C CA . LYS A 1 202 ? -20.197 20.351 49.840 1.00 85.38 202 LYS A CA 1
ATOM 1606 C C . LYS A 1 202 ? -20.475 21.057 51.166 1.00 85.38 202 LYS A C 1
ATOM 1608 O O . LYS A 1 202 ? -21.011 22.160 51.156 1.00 85.38 202 LYS A O 1
ATOM 1613 N N . ASP A 1 203 ? -20.110 20.415 52.271 1.00 86.56 203 ASP A N 1
ATOM 1614 C CA . ASP A 1 203 ? -20.430 20.874 53.623 1.00 86.56 203 ASP A CA 1
ATOM 1615 C C . ASP A 1 203 ? -19.380 21.869 54.171 1.00 86.56 203 ASP A C 1
ATOM 1617 O O . ASP A 1 203 ? -19.608 22.521 55.190 1.00 86.56 203 ASP A O 1
ATOM 1621 N N . ASN A 1 204 ? -18.242 22.038 53.481 1.00 89.56 204 ASN A N 1
ATOM 1622 C CA . ASN A 1 204 ? -17.176 22.965 53.862 1.00 89.56 204 ASN A CA 1
ATOM 1623 C C . ASN A 1 204 ? -17.274 24.327 53.127 1.00 89.56 204 ASN A C 1
ATOM 1625 O O . ASN A 1 204 ? -16.956 24.397 51.938 1.00 89.56 204 ASN A O 1
ATOM 1629 N N . PRO A 1 205 ? -17.575 25.444 53.822 1.00 85.88 205 PRO A N 1
ATOM 1630 C CA . PRO A 1 205 ? -17.719 26.766 53.202 1.00 85.88 205 PRO A CA 1
ATOM 1631 C C . PRO A 1 205 ? -16.404 27.361 52.670 1.00 85.88 205 PRO A C 1
ATOM 1633 O O . PRO A 1 205 ? -16.429 28.328 51.915 1.00 85.88 205 PRO A O 1
ATOM 1636 N N . THR A 1 206 ? -15.249 26.807 53.053 1.00 90.75 206 THR A N 1
ATOM 1637 C CA . THR A 1 206 ? -13.929 27.251 52.562 1.00 90.75 206 THR A CA 1
ATOM 1638 C C . THR A 1 206 ? -13.494 26.548 51.275 1.00 90.75 206 THR A C 1
ATOM 1640 O O . THR A 1 206 ? -12.468 26.905 50.698 1.00 90.75 206 THR A O 1
ATOM 1643 N N . THR A 1 207 ? -14.252 25.547 50.812 1.00 87.50 207 THR A N 1
ATOM 1644 C CA . THR A 1 207 ? -13.908 24.739 49.636 1.00 87.50 207 THR A CA 1
ATOM 1645 C C . THR A 1 207 ? -14.811 25.089 48.456 1.00 87.50 207 THR A C 1
ATOM 1647 O O . THR A 1 207 ? -16.020 24.887 48.501 1.00 87.50 207 THR A O 1
ATOM 1650 N N . LEU A 1 208 ? -14.219 25.570 47.360 1.00 88.12 208 LEU A N 1
ATOM 1651 C CA . LEU A 1 208 ? -14.937 25.777 46.103 1.00 88.12 208 LEU A CA 1
ATOM 1652 C C . LEU A 1 208 ? -14.953 24.481 45.285 1.00 88.12 208 LEU A C 1
ATOM 1654 O O . LEU A 1 208 ? -13.902 23.926 44.962 1.00 88.12 208 LEU A O 1
ATOM 1658 N N . ARG A 1 209 ? -16.146 24.022 44.898 1.00 88.94 209 ARG A N 1
ATOM 1659 C CA . ARG A 1 209 ? -16.315 22.890 43.978 1.00 88.94 209 ARG A CA 1
ATOM 1660 C C . ARG A 1 209 ? -16.454 23.399 42.551 1.00 88.94 209 ARG A C 1
ATOM 1662 O O . ARG A 1 209 ? -17.304 24.239 42.275 1.00 88.94 209 ARG A O 1
ATOM 1669 N N . ILE A 1 210 ? -15.655 22.837 41.653 1.00 90.62 210 ILE A N 1
ATOM 1670 C CA . ILE A 1 210 ? -15.727 23.093 40.215 1.00 90.62 210 ILE A CA 1
ATOM 1671 C C . ILE A 1 210 ? -15.874 21.760 39.485 1.00 90.62 210 ILE A C 1
ATOM 1673 O O . ILE A 1 210 ? -15.215 20.778 39.830 1.00 90.62 210 ILE A O 1
ATOM 1677 N N . SER A 1 211 ? -16.746 21.713 38.487 1.00 89.31 211 SER A N 1
ATOM 1678 C CA . SER A 1 211 ? -16.836 20.602 37.544 1.00 89.31 211 SER A CA 1
ATOM 1679 C C . SER A 1 211 ? -16.356 21.097 36.191 1.00 89.31 211 SER A C 1
ATOM 1681 O O . SER A 1 211 ? -16.825 22.121 35.705 1.00 89.31 211 SER A O 1
ATOM 1683 N N . VAL A 1 212 ? -15.383 20.404 35.607 1.00 91.31 212 VAL A N 1
ATOM 1684 C CA . VAL A 1 212 ? -14.821 20.759 34.304 1.00 91.31 212 VAL A CA 1
ATOM 1685 C C . VAL A 1 212 ? -15.112 19.621 33.343 1.00 91.31 212 VAL A C 1
ATOM 1687 O O . VAL A 1 212 ? -14.675 18.493 33.568 1.00 91.31 212 VAL A O 1
ATOM 1690 N N . GLU A 1 213 ? -15.834 19.914 32.266 1.00 87.69 213 GLU A N 1
ATOM 1691 C CA . GLU A 1 213 ? -16.123 18.951 31.208 1.00 87.69 213 GLU A CA 1
ATOM 1692 C C . GLU A 1 213 ? -15.500 19.425 29.895 1.00 87.69 213 GLU A C 1
ATOM 1694 O O . GLU A 1 213 ? -15.861 20.475 29.370 1.00 87.69 213 GLU A O 1
ATOM 1699 N N . ALA A 1 214 ? -14.586 18.631 29.339 1.00 88.81 214 ALA A N 1
ATOM 1700 C CA . ALA A 1 214 ? -14.057 18.836 27.996 1.00 88.81 214 ALA A CA 1
ATOM 1701 C C . ALA A 1 214 ? -14.804 17.944 26.995 1.00 88.81 214 ALA A C 1
ATOM 1703 O O . ALA A 1 214 ? -15.006 16.752 27.241 1.00 88.81 214 ALA A O 1
ATOM 1704 N N . LYS A 1 215 ? -15.203 18.504 25.849 1.00 85.06 215 LYS A N 1
ATOM 1705 C CA . LYS A 1 215 ? -15.802 17.733 24.747 1.00 85.06 215 LYS A CA 1
ATOM 1706 C C . LYS A 1 215 ? -14.730 17.226 23.783 1.00 85.06 215 LYS A C 1
ATOM 1708 O O . LYS A 1 215 ? -13.542 17.489 23.936 1.00 85.06 215 LYS A O 1
ATOM 1713 N N . ALA A 1 216 ? -15.159 16.461 22.779 1.00 86.75 216 ALA A N 1
ATOM 1714 C CA . ALA A 1 216 ? -14.268 15.954 21.744 1.00 86.75 216 ALA A CA 1
ATOM 1715 C C . ALA A 1 216 ? -13.531 17.101 21.034 1.00 86.75 216 ALA A C 1
ATOM 1717 O O . ALA A 1 216 ? -14.141 18.103 20.662 1.00 86.75 216 ALA A O 1
ATOM 1718 N N . THR A 1 217 ? -12.227 16.928 20.822 1.00 87.88 217 THR A N 1
ATOM 1719 C CA . THR A 1 217 ? -11.395 17.883 20.091 1.00 87.88 217 THR A CA 1
ATOM 1720 C C . THR A 1 217 ? -11.895 18.064 18.662 1.00 87.88 217 THR A C 1
ATOM 1722 O O . THR A 1 217 ? -12.133 17.102 17.928 1.00 87.88 217 THR A O 1
ATOM 1725 N N . VAL A 1 218 ? -12.014 19.322 18.257 1.00 86.88 218 VAL A N 1
ATOM 1726 C CA . VAL A 1 218 ? -12.553 19.749 16.975 1.00 86.88 218 VAL A CA 1
ATOM 1727 C C . VAL A 1 218 ? -11.428 20.344 16.134 1.00 86.88 218 VAL A C 1
ATOM 1729 O O . VAL A 1 218 ? -10.739 21.270 16.552 1.00 86.88 218 VAL A O 1
ATOM 1732 N N . LYS A 1 219 ? -11.243 19.822 14.920 1.00 89.62 219 LYS A N 1
ATOM 1733 C CA . LYS A 1 219 ? -10.344 20.420 13.920 1.00 89.62 219 LYS A CA 1
ATOM 1734 C C . LYS A 1 219 ? -10.906 21.757 13.436 1.00 89.62 219 LYS A C 1
ATOM 1736 O O . LYS A 1 219 ? -12.097 21.810 13.113 1.00 89.62 219 LYS A O 1
ATOM 1741 N N . LEU A 1 220 ? -10.070 22.790 13.364 1.00 86.19 220 LEU A N 1
ATOM 1742 C CA . LEU A 1 220 ? -10.441 24.098 12.825 1.00 86.19 220 LEU A CA 1
ATOM 1743 C C . LEU A 1 220 ? -9.995 24.214 11.366 1.00 86.19 220 LEU A C 1
ATOM 1745 O O . LEU A 1 220 ? -8.839 23.953 11.053 1.00 86.19 220 LEU A O 1
ATOM 1749 N N . GLY A 1 221 ? -10.914 24.586 10.475 1.00 85.31 221 GLY A N 1
ATOM 1750 C CA . GLY A 1 221 ? -10.644 24.730 9.043 1.00 85.31 221 GLY A CA 1
ATOM 1751 C C . GLY A 1 221 ? -11.832 24.335 8.168 1.00 85.31 221 GLY A C 1
ATOM 1752 O O . GLY A 1 221 ? -12.891 23.955 8.672 1.00 85.31 221 GLY A O 1
ATOM 1753 N N . ALA A 1 222 ? -11.645 24.408 6.849 1.00 86.69 222 ALA A N 1
ATOM 1754 C CA . ALA A 1 222 ? -12.641 24.030 5.843 1.00 86.69 222 ALA A CA 1
ATOM 1755 C C . ALA A 1 222 ? -12.732 22.498 5.671 1.00 86.69 222 ALA A C 1
ATOM 1757 O O . ALA A 1 222 ? -12.470 21.968 4.594 1.00 86.69 222 ALA A O 1
ATOM 1758 N N . PHE A 1 223 ? -13.058 21.782 6.748 1.00 86.56 223 PHE A N 1
ATOM 1759 C CA . PHE A 1 223 ? -13.193 20.322 6.760 1.00 86.56 223 PHE A CA 1
ATOM 1760 C C . PHE A 1 223 ? -14.654 19.893 6.626 1.00 86.56 223 PHE A C 1
ATOM 1762 O O . PHE A 1 223 ? -15.537 20.489 7.249 1.00 86.56 223 PHE A O 1
ATOM 1769 N N . ASP A 1 224 ? -14.904 18.833 5.859 1.00 84.06 224 ASP A N 1
ATOM 1770 C CA . ASP A 1 224 ? -16.234 18.239 5.740 1.00 84.06 224 ASP A CA 1
ATOM 1771 C C . ASP A 1 224 ? -16.503 17.271 6.904 1.00 84.06 224 ASP A C 1
ATOM 1773 O O . ASP A 1 224 ? -15.691 16.411 7.240 1.00 84.06 224 ASP A O 1
ATOM 1777 N N . ARG A 1 225 ? -17.670 17.411 7.539 1.00 80.62 225 ARG A N 1
ATOM 1778 C CA . ARG A 1 225 ? -18.159 16.515 8.602 1.00 80.62 225 ARG A CA 1
ATOM 1779 C C . ARG A 1 225 ? -19.490 15.854 8.253 1.00 80.62 225 ARG A C 1
ATOM 1781 O O . ARG A 1 225 ? -20.227 15.448 9.150 1.00 80.62 225 ARG A O 1
ATOM 1788 N N . GLY A 1 226 ? -19.806 15.759 6.964 1.00 80.19 226 GLY A N 1
ATOM 1789 C CA . GLY A 1 226 ? -21.058 15.189 6.472 1.00 80.19 226 GLY A CA 1
ATOM 1790 C C . GLY A 1 226 ? -22.256 16.120 6.657 1.00 80.19 226 GLY A C 1
ATOM 1791 O O . GLY A 1 226 ? -23.388 15.651 6.773 1.00 80.19 226 GLY A O 1
ATOM 1792 N N . GLY A 1 227 ? -22.013 17.432 6.726 1.00 83.06 227 GLY A N 1
ATOM 1793 C CA . GLY A 1 227 ? -23.072 18.439 6.741 1.00 83.06 227 GLY A CA 1
ATOM 1794 C C . GLY A 1 227 ? -23.714 18.592 5.360 1.00 83.06 227 GLY A C 1
ATOM 1795 O O . GLY A 1 227 ? -23.101 18.294 4.340 1.00 83.06 227 GLY A O 1
ATOM 1796 N N . GLN A 1 228 ? -24.954 19.078 5.312 1.00 83.81 228 GLN A N 1
ATOM 1797 C CA . GLN A 1 228 ? -25.641 19.393 4.057 1.00 83.81 228 GLN A CA 1
ATOM 1798 C C . GLN A 1 228 ? -25.921 20.891 3.994 1.00 83.81 228 GLN A C 1
ATOM 1800 O O . GLN A 1 228 ? -26.416 21.476 4.956 1.00 83.81 228 GLN A O 1
ATOM 1805 N N . THR A 1 229 ? -25.626 21.517 2.857 1.00 84.19 229 THR A N 1
ATOM 1806 C CA . THR A 1 229 ? -25.901 22.937 2.621 1.00 84.19 229 THR A CA 1
ATOM 1807 C C . THR A 1 229 ? -26.508 23.143 1.236 1.00 84.19 229 THR A C 1
ATOM 1809 O O . THR A 1 229 ? -26.263 22.368 0.314 1.00 84.19 229 THR A O 1
ATOM 1812 N N . ARG A 1 230 ? -27.332 24.186 1.091 1.00 84.81 230 ARG A N 1
ATOM 1813 C CA . ARG A 1 230 ? -27.933 24.593 -0.194 1.00 84.81 230 ARG A CA 1
ATOM 1814 C C . ARG A 1 230 ? -27.051 25.563 -0.983 1.00 84.81 230 ARG A C 1
ATOM 1816 O O . ARG A 1 230 ? -27.383 25.911 -2.110 1.00 84.81 230 ARG A O 1
ATOM 1823 N N . VAL A 1 231 ? -25.956 26.019 -0.383 1.00 85.75 231 VAL A N 1
ATOM 1824 C CA . VAL A 1 231 ? -24.984 26.931 -0.989 1.00 85.75 231 VAL A CA 1
ATOM 1825 C C . VAL A 1 231 ? -23.783 26.115 -1.449 1.00 85.75 231 VAL A C 1
ATOM 1827 O O . VAL A 1 231 ? -23.351 25.214 -0.740 1.00 85.75 231 VAL A O 1
ATOM 1830 N N . CYS A 1 232 ? -23.231 26.418 -2.624 1.00 80.00 232 CYS A N 1
ATOM 1831 C CA . CYS A 1 232 ? -22.019 25.749 -3.090 1.00 80.00 232 CYS A CA 1
ATOM 1832 C C . CYS A 1 232 ? -20.841 26.130 -2.179 1.00 80.00 232 CYS A C 1
ATOM 1834 O O . CYS A 1 232 ? -20.361 27.262 -2.221 1.00 80.00 232 CYS A O 1
ATOM 1836 N N . THR A 1 233 ? -20.406 25.198 -1.334 1.00 82.81 233 THR A N 1
ATOM 1837 C CA . THR A 1 233 ? -19.262 25.360 -0.430 1.00 82.81 233 THR A CA 1
ATOM 1838 C C . THR A 1 233 ? -18.217 24.300 -0.729 1.00 82.81 233 THR A C 1
ATOM 1840 O O . THR A 1 233 ? -18.551 23.131 -0.909 1.00 82.81 233 THR A O 1
ATOM 1843 N N . THR A 1 234 ? -16.950 24.696 -0.746 1.00 83.25 234 THR A N 1
ATOM 1844 C CA . THR A 1 234 ? -15.810 23.800 -0.963 1.00 83.25 234 THR A CA 1
ATOM 1845 C C . THR A 1 234 ? -15.154 23.430 0.363 1.00 83.25 234 THR A C 1
ATOM 1847 O O . THR A 1 234 ? -14.953 24.301 1.209 1.00 83.25 234 THR A O 1
ATOM 1850 N N . ALA A 1 235 ? -14.776 22.163 0.515 1.00 85.88 235 ALA A N 1
ATOM 1851 C CA . ALA A 1 235 ? -14.013 21.648 1.649 1.00 85.88 235 ALA A CA 1
ATOM 1852 C C . ALA A 1 235 ? -12.688 21.032 1.170 1.00 85.88 235 ALA A C 1
ATOM 1854 O O . ALA A 1 235 ? -12.513 20.755 -0.018 1.00 85.88 235 ALA A O 1
ATOM 1855 N N . CYS A 1 236 ? -11.752 20.831 2.093 1.00 82.75 236 CYS A N 1
ATOM 1856 C CA . CYS A 1 236 ? -10.501 20.126 1.833 1.00 82.75 236 CYS A CA 1
ATOM 1857 C C . CYS A 1 236 ? -10.760 18.636 1.540 1.00 82.75 236 CYS A C 1
ATOM 1859 O O . CYS A 1 236 ? -11.560 18.004 2.220 1.00 82.75 236 CYS A O 1
ATOM 1861 N N . ASP A 1 237 ? -10.029 18.060 0.579 1.00 78.06 237 ASP A N 1
ATOM 1862 C CA . ASP A 1 237 ? -10.108 16.625 0.226 1.00 78.06 237 ASP A CA 1
ATOM 1863 C C . ASP A 1 237 ? -9.565 15.712 1.348 1.00 78.06 237 ASP A C 1
ATOM 1865 O O . ASP A 1 237 ? -9.934 14.545 1.491 1.00 78.06 237 ASP A O 1
ATOM 1869 N N . HIS A 1 238 ? -8.692 16.255 2.202 1.00 74.62 238 HIS A N 1
ATOM 1870 C CA . HIS A 1 238 ? -8.111 15.544 3.335 1.00 74.62 238 HIS A CA 1
ATOM 1871 C C . HIS A 1 238 ? -8.108 16.395 4.612 1.00 74.62 238 HIS A C 1
ATOM 1873 O O . HIS A 1 238 ? -7.770 17.580 4.593 1.00 74.62 238 HIS A O 1
ATOM 1879 N N . ASP A 1 239 ? -8.388 15.755 5.750 1.00 75.25 239 ASP A N 1
ATOM 1880 C CA . ASP A 1 239 ? -8.492 16.408 7.061 1.00 75.25 239 ASP A CA 1
ATOM 1881 C C . ASP A 1 239 ? -7.150 16.495 7.813 1.00 75.25 239 ASP A C 1
ATOM 1883 O O . ASP A 1 239 ? -7.025 16.030 8.958 1.00 75.25 239 ASP A O 1
ATOM 1887 N N . PHE A 1 240 ? -6.125 17.077 7.192 1.00 78.31 240 PHE A N 1
ATOM 1888 C CA . PHE A 1 240 ? -4.850 17.357 7.862 1.00 78.31 240 PHE A CA 1
ATOM 1889 C C . PHE A 1 240 ? -4.917 18.714 8.571 1.00 78.31 240 PHE A C 1
ATOM 1891 O O . PHE A 1 240 ? -4.606 19.748 7.991 1.00 78.31 240 PHE A O 1
ATOM 1898 N N . ALA A 1 241 ? -5.363 18.715 9.827 1.00 74.81 241 ALA A N 1
ATOM 1899 C CA . ALA A 1 241 ? -5.454 19.938 10.620 1.00 74.81 241 ALA A CA 1
ATOM 1900 C C . ALA A 1 241 ? -4.126 20.274 11.303 1.00 74.81 241 ALA A C 1
ATOM 1902 O O . ALA A 1 241 ? -3.560 19.435 12.002 1.00 74.81 241 ALA A O 1
ATOM 1903 N N . THR A 1 242 ? -3.679 21.518 11.140 1.00 76.00 242 THR A N 1
ATOM 1904 C CA . THR A 1 242 ? -2.618 22.146 11.941 1.00 76.00 242 THR A CA 1
ATOM 1905 C C . THR A 1 242 ? -3.151 22.729 13.248 1.00 76.00 242 THR A C 1
ATOM 1907 O O . THR A 1 242 ? -2.415 22.787 14.227 1.00 76.00 242 THR A O 1
ATOM 1910 N N . GLU A 1 243 ? -4.431 23.115 13.285 1.00 87.06 243 GLU A N 1
ATOM 1911 C CA . GLU A 1 243 ? -5.072 23.751 14.438 1.00 87.06 243 GLU A CA 1
ATOM 1912 C C . GLU A 1 243 ? -6.309 22.971 14.906 1.00 87.06 243 GLU A C 1
ATOM 1914 O O . GLU A 1 243 ? -7.165 22.547 14.119 1.00 87.06 243 GLU A O 1
ATOM 1919 N N . THR A 1 244 ? -6.419 22.780 16.221 1.00 90.56 244 THR A N 1
ATOM 1920 C CA . THR A 1 244 ? -7.536 22.081 16.863 1.00 90.56 244 THR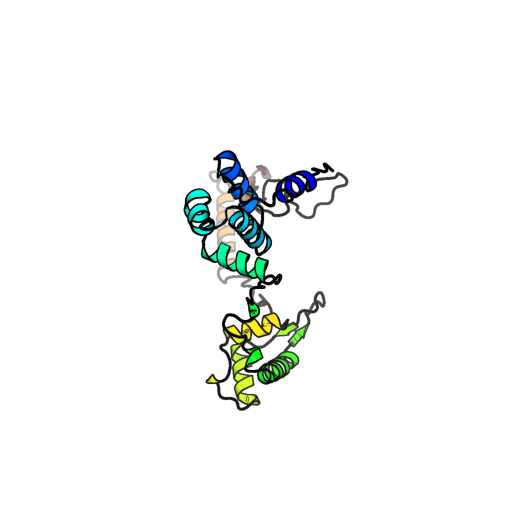 A CA 1
ATOM 1921 C C . THR A 1 244 ? -7.944 22.787 18.146 1.00 90.56 244 THR A C 1
ATOM 1923 O O . THR A 1 244 ? -7.079 23.255 18.883 1.00 90.56 244 THR A O 1
ATOM 1926 N N . VAL A 1 245 ? -9.239 22.790 18.455 1.00 89.06 245 VAL A N 1
ATOM 1927 C CA . VAL A 1 245 ? -9.778 23.312 19.716 1.00 89.06 245 VAL A CA 1
ATOM 1928 C C . VAL A 1 245 ? -10.528 22.214 20.451 1.00 89.06 245 VAL A C 1
ATOM 1930 O O . VAL A 1 245 ? -11.335 21.494 19.867 1.00 89.06 245 VAL A O 1
ATOM 1933 N N . THR A 1 246 ? -10.269 22.104 21.750 1.00 90.06 246 THR A N 1
ATOM 1934 C CA . THR A 1 246 ? -11.036 21.257 22.663 1.00 90.06 246 THR A CA 1
ATOM 1935 C C . THR A 1 246 ? -11.911 22.177 23.508 1.00 90.06 246 THR A C 1
ATOM 1937 O O . THR A 1 246 ? -11.390 22.784 24.445 1.00 90.06 246 THR A O 1
ATOM 1940 N N . PRO A 1 247 ? -13.201 22.335 23.170 1.00 88.19 247 PRO A N 1
ATOM 1941 C CA . PRO A 1 247 ? -14.084 23.170 23.965 1.00 88.19 247 PRO A CA 1
ATOM 1942 C C . PRO A 1 247 ? -14.299 22.525 25.333 1.00 88.19 247 PRO A C 1
ATOM 1944 O O . PRO A 1 247 ? -14.413 21.296 25.444 1.00 88.19 247 PRO A O 1
ATOM 1947 N N . TYR A 1 248 ? -14.357 23.358 26.367 1.00 90.12 248 TYR A N 1
ATOM 1948 C CA . TYR A 1 248 ? -14.619 22.914 27.729 1.00 90.12 248 TYR A CA 1
ATOM 1949 C C . TYR A 1 248 ? -15.584 23.860 28.444 1.00 90.12 248 TYR A C 1
ATOM 1951 O O . TYR A 1 248 ? -15.624 25.064 28.188 1.00 90.12 248 TYR A O 1
ATOM 1959 N N . GLY A 1 249 ? -16.389 23.285 29.332 1.00 89.62 249 GLY A N 1
ATOM 1960 C CA . GLY A 1 249 ? -17.285 24.003 30.227 1.00 89.62 249 GLY A CA 1
ATOM 1961 C C . GLY A 1 249 ? -16.818 23.871 31.670 1.00 89.62 249 GLY A C 1
ATOM 1962 O O . GLY A 1 249 ? -16.351 22.805 32.073 1.00 89.62 249 GLY A O 1
ATOM 1963 N N . ILE A 1 250 ? -16.950 24.946 32.440 1.00 92.50 250 ILE A N 1
ATOM 1964 C CA . ILE A 1 250 ? -16.766 24.968 33.890 1.00 92.50 250 ILE A CA 1
ATOM 1965 C C . ILE A 1 250 ? -18.138 25.198 34.520 1.00 92.50 250 ILE A C 1
ATOM 1967 O O . ILE A 1 250 ? -18.758 26.228 34.281 1.00 92.50 250 ILE A O 1
ATOM 1971 N N . LEU A 1 251 ? -18.603 24.248 35.321 1.00 90.88 251 LEU A N 1
ATOM 1972 C CA . LEU A 1 251 ? -19.829 24.342 36.108 1.00 90.88 251 LEU A CA 1
ATOM 1973 C C . LEU A 1 251 ? -19.469 24.557 37.580 1.00 90.88 251 LEU A C 1
ATOM 1975 O O . LEU A 1 251 ? -18.650 23.817 38.133 1.00 90.88 251 LEU A O 1
ATOM 1979 N N . LEU A 1 252 ? -20.114 25.534 38.216 1.00 90.69 252 LEU A N 1
ATOM 1980 C CA . LEU A 1 252 ? -20.090 25.742 39.663 1.00 90.69 252 LEU A CA 1
ATOM 1981 C C . LEU A 1 252 ? -21.311 25.052 40.290 1.0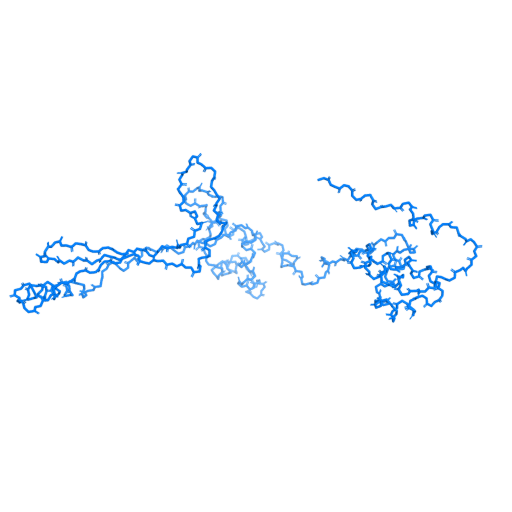0 90.69 252 LEU A C 1
ATOM 1983 O O . LEU A 1 252 ? -22.404 25.611 40.257 1.00 90.69 252 LEU A O 1
ATOM 1987 N N . PRO A 1 253 ? -21.176 23.862 40.907 1.00 86.75 253 PRO A N 1
ATOM 1988 C CA . PRO A 1 253 ? -22.333 23.084 41.360 1.00 86.75 253 PRO A CA 1
ATOM 1989 C C . PRO A 1 253 ? -23.114 23.729 42.512 1.00 86.75 253 PRO A C 1
ATOM 1991 O O . PRO A 1 253 ? -24.218 23.297 42.818 1.00 86.75 253 PRO A O 1
ATOM 1994 N N . HIS A 1 254 ? -22.519 24.707 43.202 1.00 85.62 254 HIS A N 1
ATOM 1995 C CA . HIS A 1 254 ? -23.170 25.420 44.299 1.00 85.62 254 HIS A CA 1
ATOM 1996 C C . HIS A 1 254 ? -24.167 26.476 43.799 1.00 85.62 254 HIS A C 1
ATOM 1998 O O . HIS A 1 254 ? -25.239 26.608 44.380 1.00 85.62 254 HIS A O 1
ATOM 2004 N N . SER A 1 255 ? -23.814 27.210 42.738 1.00 87.25 255 SER A N 1
ATOM 2005 C CA . SER A 1 255 ? -24.633 28.278 42.147 1.00 87.25 255 SER A CA 1
ATOM 2006 C C . SER A 1 255 ? -25.377 27.851 40.877 1.00 87.25 255 SER A C 1
ATOM 2008 O O . SER A 1 255 ? -26.212 28.605 40.393 1.00 87.25 255 SER A O 1
ATOM 2010 N N . ASP A 1 256 ? -25.086 26.655 40.353 1.00 87.06 256 ASP A N 1
ATOM 2011 C CA . ASP A 1 256 ? -25.572 26.153 39.059 1.00 87.06 256 ASP A CA 1
ATOM 2012 C C . ASP A 1 256 ? -25.190 27.066 37.874 1.00 87.06 256 ASP A C 1
ATOM 2014 O O . ASP A 1 256 ? -25.882 27.166 36.862 1.00 87.06 256 ASP A O 1
ATOM 2018 N N . GLU A 1 257 ? -24.053 27.756 37.998 1.00 91.25 257 GLU A N 1
ATOM 2019 C CA . GLU A 1 257 ? -23.528 28.649 36.966 1.00 91.25 257 GLU A CA 1
ATOM 2020 C C . GLU A 1 257 ? -22.592 27.900 36.014 1.00 91.25 257 GLU A C 1
ATOM 2022 O O . GLU A 1 257 ? -21.626 27.258 36.442 1.00 91.25 257 GLU A O 1
ATOM 2027 N N . LEU A 1 258 ? -22.856 28.021 34.710 1.00 89.06 258 LEU A N 1
ATOM 2028 C CA . LEU A 1 258 ? -22.075 27.398 33.644 1.00 89.06 258 LEU A CA 1
ATOM 2029 C C . LEU A 1 258 ? -21.284 28.446 32.849 1.00 89.06 258 LEU A C 1
ATOM 2031 O O . LEU A 1 258 ? -21.852 29.363 32.258 1.00 89.06 258 LEU A O 1
ATOM 2035 N N . PHE A 1 259 ? -19.973 28.242 32.757 1.00 88.31 259 PHE A N 1
ATOM 2036 C CA . PHE A 1 259 ? -19.046 29.050 31.970 1.00 88.31 259 PHE A CA 1
ATOM 2037 C C . PHE A 1 259 ? -18.499 28.213 30.810 1.00 88.31 259 PHE A C 1
ATOM 2039 O O . PHE A 1 259 ? -17.876 27.178 31.032 1.00 88.31 259 PHE A O 1
ATOM 2046 N N . THR A 1 260 ? -18.701 28.648 29.567 1.00 84.62 260 THR A N 1
ATOM 2047 C CA . THR A 1 260 ? -18.207 27.955 28.362 1.00 84.62 260 THR A CA 1
ATOM 2048 C C . THR A 1 260 ? -17.202 28.817 27.608 1.00 84.62 260 THR A C 1
ATOM 2050 O O . THR A 1 260 ? -17.434 30.021 27.471 1.00 84.62 260 THR A O 1
ATOM 2053 N N . ARG A 1 261 ? -16.127 28.217 27.080 1.00 61.72 261 ARG A N 1
ATOM 2054 C CA . ARG A 1 261 ? -15.154 28.898 26.212 1.00 61.72 261 ARG A CA 1
ATOM 2055 C C . ARG A 1 261 ? -14.738 28.048 25.016 1.00 61.72 261 ARG A C 1
ATOM 2057 O O . ARG A 1 261 ? -14.680 26.804 25.153 1.00 61.72 261 ARG A O 1
#

Sequence (261 aa):
MVYIEINSVKLITLLNNHSGRSKINLTDSLKQLFRDTAAELTGAARRLFMAKVVKQLGSGGQSQAAPELGWNRGTIRKGLHELENGITGIDNYTGRGRQPCETHLPERLADLKAIVDRQSQTDPKFKSARLYVRLSVREIRHQLVAQTGYLDHEWPSNETLRQKLNQSGYHQRRVLKTKPQTKIPETDAIVDQLLKINQEAKDNPTTLRISVEAKATVKLGAFDRGGQTRVCTTACDHDFATETVTPYGILLPHSDELFTR

Foldseek 3Di:
DDDPPPPPPVVVVVVPDDPDLDQDDDDVVNLVVLLVVLVPDDDLVSLLSLLVNLVSNPDCSLVVCCVSNVDDSVSNVLNVVCVVVVHGDDDPPVPDDDDQVCVVCVVLVVLLCVVQVVQWDADPVPPDRATEGPDQLVVSLVVSCVPVVDDSVVDDDSVSSVVVCVVVRYDHDDDDPPDDPPDDPCVVVVVVVVVVVVVVLVPDPVHFDKDKDWDDKAADDQADPPDDDPDDDDGDPDRPGPDIDTKMWIARVVVRDIDTD